Protein 1LDF (pdb70)

InterPro domains:
  IPR000425 Major intrinsic protein [PF00230] (3-251)
  IPR000425 Major intrinsic protein [PR00783] (9-28)
  IPR000425 Major intrinsic protein [PR00783] (48-72)
  IPR000425 Major intrinsic protein [PR00783] (85-104)
  IPR000425 Major intrinsic protein [PR00783] (151-169)
  IPR000425 Major intrinsic protein [PR00783] (184-206)
  IPR000425 Major intrinsic protein [PR00783] (234-254)
  IPR000425 Major intrinsic protein [TIGR00861] (13-251)
  IPR000425 Major intrinsic protein [cd00333] (10-254)
  IPR022357 Major intrinsic protein, conserved site [PS00221] (66-74)
  IPR023271 Aquaporin-like [G3DSA:1.20.1080.10] (1-259)
  IPR023271 Aquaporin-like [SSF81338] (9-257)
  IPR050363 Major Intrinsic Protein/Aquaporin [PTHR43829] (9-267)

Nearest PDB structures (foldseek):
  1ldf-assembly1_A  TM=1.004E+00  e=2.401E-36  Escherichia coli
  1fx8-assembly1_A  TM=1.003E+00  e=6.525E-35  Escherichia coli
  6n1g-assembly1_A  TM=9.959E-01  e=7.390E-18  Homo sapiens
  8amw-assembly1_C  TM=9.382E-01  e=1.779E-13  Homo sapiens
  6f7h-assembly1_A  TM=8.943E-01  e=7.197E-14  Homo sapiens

GO terms:
  GO:0005886 plasma membrane (C, EXP)
  GO:0005886 plasma membrane (C, IDA)
  GO:0015254 glycerol channel activity (F, IDA)
  GO:0015793 glycerol transmembrane transport (P, IMP)
  GO:0015793 glycerol transmembrane transport (P, IDA)
  GO:0015168 glycerol transmembrane transporter activity (F, IDA)
  GO:0071288 cellular response to mercury ion (P, IDA)

B-factor: mean 40.28, std 11.5, range [21.33, 91.07]

Structure (mmCIF, N/CA/C/O backbone):
data_1LDF
#
_entry.id   1LDF
#
_cell.length_a   96.925
_cell.length_b   96.925
_cell.length_c   185.433
_cell.angle_alpha   90.00
_cell.angle_beta   90.00
_cell.angle_gamma   90.00
#
_symmetry.space_group_name_H-M   'I 4 2 2'
#
loop_
_entity.id
_entity.type
_entity.pdbx_description
1 polymer 'Glycerol uptake facilitator protein'
2 non-polymer 'octyl beta-D-glucopyranoside'
3 non-polymer 'MAGNESIUM ION'
4 non-polymer GLYCEROL
5 water water
#
loop_
_atom_site.group_PDB
_atom_site.id
_atom_site.type_symbol
_atom_site.label_atom_id
_atom_site.label_alt_id
_atom_site.label_comp_id
_atom_site.label_asym_id
_atom_site.label_entity_id
_atom_site.label_seq_id
_atom_site.pdbx_PDB_ins_code
_atom_site.Cartn_x
_atom_site.Cartn_y
_atom_site.Cartn_z
_atom_site.occupancy
_atom_site.B_iso_or_equiv
_atom_site.auth_seq_id
_atom_site.auth_comp_id
_atom_site.auth_asym_id
_atom_site.auth_atom_id
_a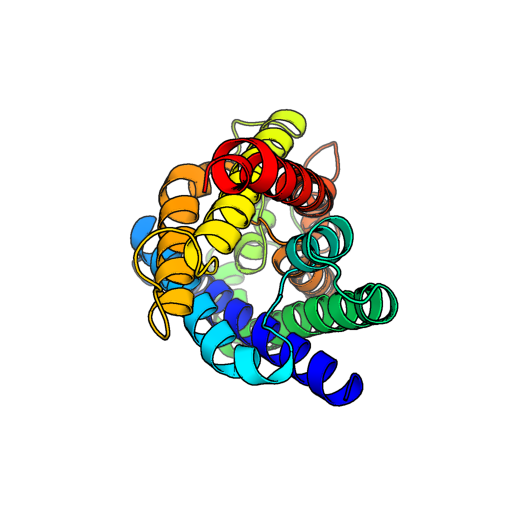tom_site.pdbx_PDB_model_num
ATOM 1 N N . THR A 1 6 ? 30.931 71.304 180.323 1.00 57.50 6 THR A N 1
ATOM 2 C CA . THR A 1 6 ? 29.886 72.261 179.858 1.00 58.54 6 THR A CA 1
ATOM 3 C C . THR A 1 6 ? 29.394 71.872 178.462 1.00 58.25 6 THR A C 1
ATOM 4 O O . THR A 1 6 ? 30.172 71.394 177.633 1.00 58.05 6 THR A O 1
ATOM 8 N N . LEU A 1 7 ? 28.104 72.073 178.210 1.00 57.12 7 LEU A N 1
ATOM 9 C CA . LEU A 1 7 ? 27.510 71.729 176.922 1.00 56.13 7 LEU A CA 1
ATOM 10 C C . LEU A 1 7 ? 28.165 72.480 175.765 1.00 56.19 7 LEU A C 1
ATOM 11 O O . LEU A 1 7 ? 28.372 71.916 174.688 1.00 55.99 7 LEU A O 1
ATOM 16 N N . LYS A 1 8 ? 28.482 73.750 175.990 1.00 54.88 8 LYS A N 1
ATOM 17 C CA . LYS A 1 8 ? 29.117 74.570 174.966 1.00 54.68 8 LYS A CA 1
ATOM 18 C C . LYS A 1 8 ? 30.476 73.980 174.586 1.00 52.93 8 LYS A C 1
ATOM 19 O O . LYS A 1 8 ? 30.861 73.982 173.414 1.00 51.84 8 LYS A O 1
ATOM 25 N N . GLY A 1 9 ? 31.197 73.485 175.587 1.00 49.83 9 GLY A N 1
ATOM 26 C CA . GLY A 1 9 ? 32.496 72.891 175.343 1.00 48.06 9 GLY A CA 1
ATOM 27 C C . GLY A 1 9 ? 32.366 71.579 174.589 1.00 48.26 9 GLY A C 1
ATOM 28 O O . GLY A 1 9 ? 33.182 71.267 173.721 1.00 48.69 9 GLY A O 1
ATOM 29 N N . GLN A 1 10 ? 31.328 70.816 174.912 1.00 45.92 10 GLN A N 1
ATOM 30 C CA . GLN A 1 10 ? 31.096 69.533 174.266 1.00 45.81 10 GLN A CA 1
ATOM 31 C C . GLN A 1 10 ? 30.686 69.691 172.805 1.00 44.94 10 GLN A C 1
ATOM 32 O O . GLN A 1 10 ? 31.070 68.888 171.958 1.00 45.26 10 GLN A O 1
ATOM 38 N N . CYS A 1 11 ? 29.905 70.724 172.518 1.00 43.20 11 CYS A N 1
ATOM 39 C CA . CYS A 1 11 ? 29.461 70.989 171.158 1.00 43.34 11 CYS A CA 1
ATOM 40 C C . CYS A 1 11 ? 30.653 71.392 170.298 1.00 43.02 11 CYS A C 1
ATOM 41 O O . CYS A 1 11 ? 30.740 71.035 169.124 1.00 42.64 11 CYS A O 1
ATOM 44 N N . ILE A 1 12 ? 31.565 72.147 170.892 1.00 42.35 12 ILE A N 1
ATOM 45 C CA . ILE A 1 12 ? 32.758 72.581 170.191 1.00 41.64 12 ILE A CA 1
ATOM 46 C C . ILE A 1 12 ? 33.606 71.355 169.856 1.00 41.81 12 ILE A C 1
ATOM 47 O O . ILE A 1 12 ? 34.151 71.251 168.756 1.00 41.44 12 ILE A O 1
ATOM 52 N N . ALA A 1 13 ? 33.703 70.427 170.803 1.00 40.90 13 ALA A N 1
ATOM 53 C CA . ALA A 1 13 ? 34.482 69.214 170.603 1.00 40.99 13 ALA A CA 1
ATOM 54 C C . ALA A 1 13 ? 33.855 68.331 169.519 1.00 39.89 13 ALA A C 1
ATOM 55 O O . ALA A 1 13 ? 34.567 67.751 168.703 1.00 39.69 13 ALA A O 1
ATOM 57 N N . GLU A 1 14 ? 32.528 68.237 169.508 1.00 38.69 14 GLU A N 1
ATOM 58 C CA . GLU A 1 14 ? 31.833 67.427 168.514 1.00 39.33 14 GLU A CA 1
ATOM 59 C C . GLU A 1 14 ? 31.982 68.032 167.128 1.00 38.83 14 GLU A C 1
ATOM 60 O O . GLU A 1 14 ? 32.024 67.319 166.124 1.00 39.01 14 GLU A O 1
ATOM 66 N N . PHE A 1 15 ? 32.058 69.355 167.090 1.00 38.98 15 PHE A N 1
ATOM 67 C CA . PHE A 1 15 ? 32.217 70.107 165.851 1.00 38.16 15 PHE A CA 1
ATOM 68 C C . PHE A 1 15 ? 33.609 69.848 165.262 1.00 39.07 15 PHE A C 1
ATOM 69 O O . PHE A 1 15 ? 33.755 69.598 164.062 1.00 36.62 15 PHE A O 1
ATOM 77 N N . LEU A 1 16 ? 34.623 69.917 166.121 1.00 38.18 16 LEU A N 1
ATOM 78 C CA . LEU A 1 16 ? 36.007 69.706 165.712 1.00 39.32 16 LEU A CA 1
ATOM 79 C C . LEU A 1 16 ? 36.299 68.257 165.337 1.00 39.03 16 LEU A C 1
ATOM 80 O O . LEU A 1 16 ? 36.965 67.993 164.334 1.00 38.01 16 LEU A O 1
ATOM 85 N N . GLY A 1 17 ? 35.806 67.331 166.156 1.00 37.97 17 GLY A N 1
ATOM 86 C CA . GLY A 1 17 ? 36.020 65.915 165.920 1.00 36.46 17 GLY A CA 1
ATOM 87 C C . GLY A 1 17 ? 35.377 65.422 164.638 1.00 35.98 17 GLY A C 1
ATOM 88 O O . GLY A 1 17 ? 35.995 64.679 163.875 1.00 36.44 17 GLY A O 1
ATOM 89 N N . THR A 1 18 ? 34.134 65.821 164.399 1.00 34.03 18 THR A N 1
ATOM 90 C CA . THR A 1 18 ? 33.438 65.404 163.187 1.00 34.31 18 THR A CA 1
ATOM 91 C C . THR A 1 18 ? 34.107 66.067 161.990 1.00 33.70 18 THR A C 1
ATOM 92 O O . THR A 1 18 ? 34.166 65.490 160.906 1.00 34.64 18 THR A O 1
ATOM 96 N N . GLY A 1 19 ? 34.610 67.282 162.197 1.00 33.16 19 GLY A N 1
ATOM 97 C CA . GLY A 1 19 ? 35.288 68.002 161.135 1.00 32.85 19 GLY A CA 1
ATOM 98 C C . GLY A 1 19 ? 36.621 67.349 160.796 1.00 34.74 19 GLY A C 1
ATOM 99 O O . GLY A 1 19 ? 37.018 67.284 159.630 1.00 34.31 19 GLY A O 1
ATOM 100 N N . LEU A 1 20 ? 37.313 66.854 161.818 1.00 33.73 20 LEU A N 1
ATOM 101 C CA . LEU A 1 20 ? 38.607 66.200 161.626 1.00 34.98 20 LEU A CA 1
ATOM 102 C C . LEU A 1 20 ? 38.474 64.946 160.758 1.00 33.63 20 LEU A C 1
ATOM 103 O O . LEU A 1 20 ? 39.212 64.773 159.790 1.00 33.75 20 LEU A O 1
ATOM 108 N N . LEU A 1 21 ? 37.533 64.075 161.111 1.00 32.13 21 LEU A N 1
ATOM 109 C CA . LEU A 1 21 ? 37.339 62.839 160.365 1.00 32.77 21 LEU A CA 1
ATOM 110 C C . LEU A 1 21 ? 36.937 63.099 158.910 1.00 32.98 21 LEU A C 1
ATOM 111 O O . LEU A 1 21 ? 37.227 62.290 158.036 1.00 32.95 21 LEU A O 1
ATOM 116 N N . ILE A 1 22 ? 36.289 64.231 158.647 1.00 33.56 22 ILE A N 1
ATOM 117 C CA . ILE A 1 22 ? 35.892 64.583 157.282 1.00 33.40 22 ILE A CA 1
ATOM 118 C C . ILE A 1 22 ? 37.112 65.113 156.521 1.00 33.37 22 ILE A C 1
ATOM 119 O O . ILE A 1 22 ? 37.285 64.833 155.331 1.00 33.35 22 ILE A O 1
ATOM 124 N N . PHE A 1 23 ? 37.955 65.872 157.217 1.00 30.88 23 PHE A N 1
ATOM 125 C CA . PHE A 1 23 ? 39.167 66.434 156.627 1.00 31.14 23 PHE A CA 1
ATOM 126 C C . PHE A 1 23 ? 40.022 65.312 156.032 1.00 30.04 23 PHE A C 1
ATOM 127 O O . PHE A 1 23 ? 40.398 65.362 154.864 1.00 30.88 23 PHE A O 1
ATOM 135 N N . PHE A 1 24 ? 40.321 64.304 156.844 1.00 29.48 24 PHE A N 1
ATOM 136 C CA . PHE A 1 24 ? 41.126 63.170 156.407 1.00 30.18 24 PHE A CA 1
ATOM 137 C C . PHE A 1 24 ? 40.407 62.328 155.357 1.00 30.85 24 PHE A C 1
ATOM 138 O O . PHE A 1 24 ? 40.993 61.953 154.339 1.00 30.49 24 PHE A O 1
ATOM 146 N N . GLY A 1 25 ? 39.139 62.029 155.620 1.00 30.66 25 GLY A N 1
ATOM 147 C CA . GLY A 1 25 ? 38.353 61.214 154.711 1.00 31.02 25 GLY A CA 1
ATOM 148 C C . GLY A 1 25 ? 38.140 61.807 153.336 1.00 31.83 25 GLY A C 1
ATOM 149 O O . GLY A 1 25 ? 38.450 61.175 152.328 1.00 33.98 25 GLY A O 1
ATOM 150 N N . VAL A 1 26 ? 37.605 63.022 153.295 1.00 31.89 26 VAL A N 1
ATOM 151 C CA . VAL A 1 26 ? 37.351 63.716 152.037 1.00 30.61 26 VAL A CA 1
ATOM 152 C C . VAL A 1 26 ? 38.692 64.082 151.404 1.00 31.46 26 VAL A C 1
ATOM 153 O O . VAL A 1 26 ? 38.836 64.101 150.175 1.00 29.47 26 VAL A O 1
ATOM 157 N N . GLY A 1 27 ? 39.678 64.362 152.254 1.00 30.05 27 GLY A N 1
ATOM 158 C CA . GLY A 1 27 ? 40.998 64.699 151.753 1.00 28.25 27 GLY A CA 1
ATOM 159 C C . GLY A 1 27 ? 41.597 63.611 150.868 1.00 29.20 27 GLY A C 1
ATOM 160 O O . GLY A 1 27 ? 42.023 63.892 149.737 1.00 27.69 27 GLY A O 1
ATOM 161 N N . CYS A 1 28 ? 41.634 62.367 151.352 1.00 28.30 28 CYS A N 1
ATOM 162 C CA . CYS A 1 28 ? 42.223 61.298 150.551 1.00 27.28 28 CYS A CA 1
ATOM 163 C C . CYS A 1 28 ? 41.409 60.952 149.303 1.00 27.04 28 CYS A C 1
ATOM 164 O O . CYS A 1 28 ? 41.976 60.538 148.291 1.00 26.87 28 CYS A O 1
ATOM 167 N N . VAL A 1 29 ? 40.090 61.131 149.355 1.00 26.30 29 VAL A N 1
ATOM 168 C CA . VAL A 1 29 ? 39.268 60.851 148.181 1.00 26.66 29 VAL A CA 1
ATOM 169 C C . VAL A 1 29 ? 39.544 61.927 147.121 1.00 27.69 29 VAL A C 1
ATOM 170 O O . VAL A 1 29 ? 39.599 61.625 145.931 1.00 25.85 29 VAL A O 1
ATOM 174 N N . ALA A 1 30 ? 39.732 63.175 147.555 1.00 26.18 30 ALA A N 1
ATOM 175 C CA . ALA A 1 30 ? 40.052 64.257 146.625 1.00 27.69 30 ALA A CA 1
ATOM 176 C C . ALA A 1 30 ? 41.394 63.918 145.953 1.00 28.19 30 ALA A C 1
ATOM 177 O O . ALA A 1 30 ? 41.559 64.075 144.733 1.00 27.83 30 ALA A O 1
ATOM 179 N N . ALA A 1 31 ? 42.348 63.448 146.753 1.00 25.20 31 ALA A N 1
ATOM 180 C CA . ALA A 1 31 ? 43.657 63.061 146.227 1.00 25.37 31 ALA A CA 1
ATOM 181 C C . ALA A 1 31 ? 43.456 62.005 145.136 1.00 27.24 31 ALA A C 1
ATOM 182 O O . ALA A 1 31 ? 44.043 62.094 144.056 1.00 28.37 31 ALA A O 1
ATOM 184 N N . LEU A 1 32 ? 42.614 61.014 145.425 1.00 26.83 32 LEU A N 1
ATOM 185 C CA . LEU A 1 32 ? 42.310 59.939 144.482 1.00 28.45 32 LEU A CA 1
ATOM 186 C C . LEU A 1 32 ? 41.643 60.437 143.194 1.00 29.61 32 LEU A C 1
ATOM 187 O O . LEU A 1 32 ? 42.085 60.123 142.088 1.00 28.74 32 LEU A O 1
ATOM 192 N N . LYS A 1 33 ? 40.579 61.216 143.350 1.00 29.90 33 LYS A N 1
ATOM 193 C CA . LYS A 1 33 ? 39.822 61.714 142.211 1.00 30.84 33 LYS A CA 1
ATOM 194 C C . LYS A 1 33 ? 40.424 62.835 141.363 1.00 31.90 33 LYS A C 1
ATOM 195 O O . LYS A 1 33 ? 40.407 62.750 140.131 1.00 32.04 33 LYS A O 1
ATOM 201 N N . VAL A 1 34 ? 40.953 63.881 141.995 1.00 30.61 34 VAL A N 1
ATOM 202 C CA . VAL A 1 34 ? 41.491 64.997 141.220 1.00 31.88 34 VAL A CA 1
ATOM 203 C C . VAL A 1 34 ? 43.000 65.212 141.252 1.00 32.58 34 VAL A C 1
ATOM 204 O O . VAL A 1 34 ? 43.500 66.102 140.572 1.00 35.69 34 VAL A O 1
ATOM 208 N N . ALA A 1 35 ? 43.727 64.408 142.020 1.00 32.85 35 ALA A N 1
ATOM 209 C CA . ALA A 1 35 ? 45.178 64.564 142.103 1.00 33.65 35 ALA A CA 1
ATOM 210 C C . ALA A 1 35 ? 45.922 63.357 141.551 1.00 33.38 35 ALA A C 1
ATOM 211 O O . ALA A 1 35 ? 47.144 63.312 141.586 1.00 36.13 35 ALA A O 1
ATOM 213 N N . GLY A 1 36 ? 45.185 62.374 141.052 1.00 33.56 36 GLY A N 1
ATOM 214 C CA . GLY A 1 36 ? 45.817 61.194 140.484 1.00 34.53 36 GLY A CA 1
ATOM 215 C C . GLY A 1 36 ? 46.602 60.298 141.431 1.00 34.84 36 GLY A C 1
ATOM 216 O O . GLY A 1 36 ? 47.452 59.528 140.989 1.00 35.79 36 GLY A O 1
ATOM 217 N N . ALA A 1 37 ? 46.322 60.377 142.728 1.00 32.74 37 ALA A N 1
ATOM 218 C CA . ALA A 1 37 ? 47.033 59.548 143.697 1.00 30.56 37 ALA A CA 1
ATOM 219 C C . ALA A 1 37 ? 46.534 58.106 143.622 1.00 29.10 37 ALA A C 1
ATOM 220 O O . ALA A 1 37 ? 45.361 57.875 143.358 1.00 29.94 37 ALA A O 1
ATOM 222 N N . SER A 1 38 ? 47.419 57.139 143.858 1.00 29.36 38 SER A N 1
ATOM 223 C CA . SER A 1 38 ? 47.043 55.724 143.819 1.00 29.02 38 SER A CA 1
ATOM 224 C C . SER A 1 38 ? 46.607 55.211 145.190 1.00 28.70 38 SER A C 1
ATOM 225 O O . SER A 1 38 ? 47.381 55.259 146.148 1.00 28.16 38 SER A O 1
ATOM 228 N N . PHE A 1 39 ? 45.377 54.708 145.259 1.00 27.09 39 PHE A N 1
ATOM 229 C CA . PHE A 1 39 ? 44.801 54.157 146.481 1.00 30.66 39 PHE A CA 1
ATOM 230 C C . PHE A 1 39 ? 43.887 52.996 146.096 1.00 31.60 39 PHE A C 1
ATOM 231 O O . PHE A 1 39 ? 43.107 53.117 145.157 1.00 32.81 39 PHE A O 1
ATOM 239 N N . GLY A 1 40 ? 43.965 51.886 146.823 1.00 30.86 40 GLY A N 1
ATOM 240 C CA . GLY A 1 40 ? 43.060 50.782 146.552 1.00 30.29 40 GLY A CA 1
ATOM 241 C C . GLY A 1 40 ? 41.875 50.979 147.494 1.00 30.21 40 GLY A C 1
ATOM 242 O O . GLY A 1 40 ? 41.833 51.974 148.227 1.00 28.06 40 GLY A O 1
ATOM 243 N N . GLN A 1 41 ? 40.921 50.050 147.495 1.00 28.80 41 GLN A N 1
ATOM 244 C CA . GLN A 1 41 ? 39.746 50.156 148.363 1.00 30.05 41 GLN A CA 1
ATOM 245 C C . GLN A 1 41 ? 40.109 50.087 149.855 1.00 29.94 41 GLN A C 1
ATOM 246 O O . GLN A 1 41 ? 39.525 50.797 150.683 1.00 29.86 41 GLN A O 1
ATOM 252 N N . TRP A 1 42 ? 41.063 49.230 150.199 1.00 27.77 42 TRP A N 1
ATOM 253 C CA . TRP A 1 42 ? 41.487 49.103 151.589 1.00 29.22 42 TRP A CA 1
ATOM 254 C C . TRP A 1 42 ? 42.213 50.363 152.068 1.00 28.42 42 TRP A C 1
ATOM 255 O O . TRP A 1 42 ? 42.008 50.810 153.196 1.00 26.18 42 TRP A O 1
ATOM 266 N N . GLU A 1 43 ? 43.045 50.942 151.208 1.00 25.96 43 GLU A N 1
ATOM 267 C CA . GLU A 1 43 ? 43.795 52.134 151.582 1.00 26.82 43 GLU A CA 1
ATOM 268 C C . GLU A 1 43 ? 42.888 53.321 151.915 1.00 28.04 43 GLU A C 1
ATOM 269 O O . GLU A 1 43 ? 43.059 53.966 152.953 1.00 28.70 43 GLU A O 1
ATOM 275 N N . ILE A 1 44 ? 41.925 53.614 151.043 1.00 27.03 44 ILE A N 1
ATOM 276 C CA . ILE A 1 44 ? 41.005 54.722 151.296 1.00 28.49 44 ILE A CA 1
ATOM 277 C C . ILE A 1 44 ? 40.188 54.439 152.562 1.00 27.33 44 ILE A C 1
ATOM 278 O O . ILE A 1 44 ? 39.865 55.351 153.321 1.00 24.15 44 ILE A O 1
ATOM 283 N N . SER A 1 45 ? 39.849 53.172 152.776 1.00 26.52 45 SER A N 1
ATOM 284 C CA . SER A 1 45 ? 39.072 52.789 153.945 1.00 28.02 45 SER A CA 1
ATOM 285 C C . SER A 1 45 ? 39.842 52.889 155.260 1.00 26.62 45 SER A C 1
ATOM 286 O O . SER A 1 45 ? 39.307 53.370 156.252 1.00 26.98 45 SER A O 1
ATOM 289 N N . VAL A 1 46 ? 41.093 52.444 155.278 1.00 26.73 46 VAL A N 1
ATOM 290 C CA . VAL A 1 46 ? 41.866 52.500 156.516 1.00 27.21 46 VAL A CA 1
ATOM 291 C C . VAL A 1 46 ? 42.228 53.954 156.862 1.00 28.88 46 VAL A C 1
ATOM 292 O O . VAL A 1 46 ? 42.262 54.335 158.037 1.00 28.93 46 VAL A O 1
ATOM 296 N N . ILE A 1 47 ? 42.476 54.777 155.849 1.00 26.68 47 ILE A N 1
ATOM 297 C CA . ILE A 1 47 ? 42.794 56.175 156.111 1.00 27.11 47 ILE A CA 1
ATOM 298 C C . ILE A 1 47 ? 41.597 56.843 156.802 1.00 30.23 47 ILE A C 1
ATOM 299 O O . ILE A 1 47 ? 41.764 57.646 157.734 1.00 29.32 47 ILE A O 1
ATOM 304 N N . PHE A 1 48 ? 40.390 56.510 156.346 1.00 30.15 48 PHE A N 1
ATOM 305 C CA . PHE A 1 48 ? 39.201 57.097 156.933 1.00 30.95 48 PHE A CA 1
ATOM 306 C C . PHE A 1 48 ? 38.984 56.573 158.349 1.00 29.78 48 PHE A C 1
ATOM 307 O O . PHE A 1 48 ? 38.667 57.345 159.252 1.00 28.70 48 PHE A O 1
ATOM 315 N N . GLY A 1 49 ? 39.151 55.266 158.533 1.00 27.68 49 GLY A N 1
ATOM 316 C CA . GLY A 1 49 ? 38.993 54.667 159.851 1.00 30.16 49 GLY A CA 1
ATOM 317 C C . GLY A 1 49 ? 39.984 55.227 160.866 1.00 30.69 49 GLY A C 1
ATOM 318 O O . GLY A 1 49 ? 39.583 55.608 161.965 1.00 32.70 49 GLY A O 1
ATOM 319 N N . LEU A 1 50 ? 41.270 55.275 160.510 1.00 30.20 50 LEU A N 1
ATOM 320 C CA . LEU A 1 50 ? 42.296 55.815 161.404 1.00 31.05 50 LEU A CA 1
ATOM 321 C C . LEU A 1 50 ? 42.037 57.291 161.689 1.00 32.87 50 LEU A C 1
ATOM 322 O O . LEU A 1 50 ? 42.329 57.780 162.783 1.00 34.06 50 LEU A O 1
ATOM 327 N N . GLY A 1 51 ? 41.491 57.997 160.706 1.00 31.12 51 GLY A N 1
ATOM 328 C CA . GLY A 1 51 ? 41.185 59.400 160.898 1.00 31.79 51 GLY A CA 1
ATOM 329 C C . GLY A 1 51 ? 40.111 59.550 161.960 1.00 32.33 51 GLY A C 1
ATOM 330 O O . GLY A 1 51 ? 40.129 60.496 162.753 1.00 30.95 51 GLY A O 1
ATOM 331 N N . VAL A 1 52 ? 39.165 58.616 161.972 1.00 32.12 52 VAL A N 1
ATOM 332 C CA . VAL A 1 52 ? 38.100 58.650 162.962 1.00 32.56 52 VAL A CA 1
ATOM 333 C C . VAL A 1 52 ? 38.708 58.400 164.341 1.00 34.38 52 VAL A C 1
ATOM 334 O O . VAL A 1 52 ? 38.326 59.050 165.315 1.00 35.23 52 VAL A O 1
ATOM 338 N N . ALA A 1 53 ? 39.657 57.465 164.417 1.00 32.60 53 ALA A N 1
ATOM 339 C CA . ALA A 1 53 ? 40.302 57.145 165.685 1.00 33.99 53 ALA A CA 1
ATOM 340 C C . ALA A 1 53 ? 40.943 58.390 166.288 1.00 34.73 53 ALA A C 1
ATOM 341 O O . ALA A 1 53 ? 40.822 58.636 167.488 1.00 33.80 53 ALA A O 1
ATOM 343 N N . MET A 1 54 ? 41.635 59.164 165.454 1.00 33.48 54 MET A N 1
ATOM 344 C CA . MET A 1 54 ? 42.279 60.385 165.916 1.00 32.97 54 MET A CA 1
ATOM 345 C C . MET A 1 54 ? 41.226 61.374 166.414 1.00 33.60 54 MET A C 1
ATOM 346 O O . MET A 1 54 ? 41.441 62.071 167.401 1.00 32.90 54 MET A O 1
ATOM 351 N N . ALA A 1 55 ? 40.090 61.438 165.726 1.00 33.13 55 ALA A N 1
ATOM 352 C CA . ALA A 1 55 ? 39.019 62.350 166.117 1.00 32.94 55 ALA A CA 1
ATOM 353 C C . ALA A 1 55 ? 38.468 61.975 167.490 1.00 33.30 55 ALA A C 1
ATOM 354 O O . ALA A 1 55 ? 38.037 62.839 168.250 1.00 32.72 55 ALA A O 1
ATOM 356 N N . ILE A 1 56 ? 38.479 60.682 167.796 1.00 34.74 56 ILE A N 1
ATOM 357 C CA . ILE A 1 56 ? 37.998 60.185 169.080 1.00 36.37 56 ILE A CA 1
ATOM 358 C C . ILE A 1 56 ? 39.013 60.492 170.191 1.00 38.18 56 ILE A C 1
ATOM 359 O O . ILE A 1 56 ? 38.643 60.972 171.258 1.00 39.48 56 ILE A O 1
ATOM 364 N N . TYR A 1 57 ? 40.289 60.220 169.941 1.00 38.26 57 TYR A N 1
ATOM 365 C CA . TYR A 1 57 ? 41.319 60.500 170.934 1.00 40.13 57 TYR A CA 1
ATOM 366 C C . TYR A 1 57 ? 41.306 61.980 171.306 1.00 41.49 57 TYR A C 1
ATOM 367 O O . TYR A 1 57 ? 41.550 62.353 172.458 1.00 41.29 57 TYR A O 1
ATOM 376 N N . LEU A 1 58 ? 41.015 62.817 170.316 1.00 41.15 58 LEU A N 1
ATOM 377 C CA . LEU A 1 58 ? 40.990 64.262 170.492 1.00 41.37 58 LEU A CA 1
ATOM 378 C C . LEU A 1 58 ? 39.760 64.819 171.218 1.00 41.69 58 LEU A C 1
ATOM 379 O O . LEU A 1 58 ? 39.825 65.912 171.789 1.00 42.45 58 LEU A O 1
ATOM 384 N N . THR A 1 59 ? 38.655 64.077 171.217 1.00 40.22 59 THR A N 1
ATOM 385 C CA . THR A 1 59 ? 37.428 64.564 171.840 1.00 40.03 59 THR A CA 1
ATOM 386 C C . THR A 1 59 ? 36.767 63.677 172.904 1.00 41.49 59 THR A C 1
ATOM 387 O O . THR A 1 59 ? 35.829 64.117 173.573 1.00 40.30 59 THR A O 1
ATOM 391 N N . ALA A 1 60 ? 37.236 62.443 173.061 1.00 40.42 60 ALA A N 1
ATOM 392 C CA . ALA A 1 60 ? 36.639 61.531 174.032 1.00 42.94 60 ALA A CA 1
ATOM 393 C C . ALA A 1 60 ? 36.536 62.125 175.438 1.00 44.57 60 ALA A C 1
ATOM 394 O O . ALA A 1 60 ? 35.481 62.066 176.068 1.00 44.44 60 ALA A O 1
ATOM 396 N N . GLY A 1 61 ? 37.633 62.700 175.919 1.00 46.24 61 GLY A N 1
ATOM 397 C CA . GLY A 1 61 ? 37.655 63.272 177.253 1.00 47.53 61 GLY A CA 1
ATOM 398 C C . GLY A 1 61 ? 36.702 64.421 177.515 1.00 48.90 61 GLY A C 1
ATOM 399 O O . GLY A 1 61 ? 36.395 64.719 178.673 1.00 49.14 61 GLY A O 1
ATOM 400 N N . VAL A 1 62 ? 36.225 65.068 176.457 1.00 47.80 62 VAL A N 1
ATOM 401 C CA . VAL A 1 62 ? 35.313 66.199 176.618 1.00 47.17 62 VAL A CA 1
ATOM 402 C C . VAL A 1 62 ? 33.842 65.856 176.389 1.00 47.59 62 VAL A C 1
ATOM 403 O O . VAL A 1 62 ? 33.017 66.000 177.291 1.00 48.37 62 VAL A O 1
ATOM 407 N N . SER A 1 63 ? 33.516 65.387 175.190 1.00 45.72 63 SER A N 1
ATOM 408 C CA . SER A 1 63 ? 32.133 65.081 174.848 1.00 43.33 63 SER A CA 1
ATOM 409 C C . SER A 1 63 ? 31.751 63.609 174.830 1.00 42.82 63 SER A C 1
ATOM 410 O O . SER A 1 63 ? 30.567 63.283 174.777 1.00 43.65 63 SER A O 1
ATOM 413 N N . GLY A 1 64 ? 32.739 62.721 174.872 1.00 41.87 64 GLY A N 1
ATOM 414 C CA . GLY A 1 64 ? 32.441 61.301 174.802 1.00 40.58 64 GLY A CA 1
ATOM 415 C C . GLY A 1 64 ? 32.559 60.841 173.349 1.00 40.16 64 GLY A C 1
ATOM 416 O O . GLY A 1 64 ? 32.292 59.684 173.015 1.00 38.03 64 GLY A O 1
ATOM 417 N N . ALA A 1 65 ? 32.952 61.777 172.487 1.00 39.24 65 ALA A N 1
ATOM 418 C CA . ALA A 1 65 ? 33.149 61.549 171.056 1.00 39.34 65 ALA A CA 1
ATOM 419 C C . ALA A 1 65 ? 32.087 60.756 170.299 1.00 38.81 65 ALA A C 1
ATOM 420 O O . ALA A 1 65 ? 32.327 59.610 169.923 1.00 38.85 65 ALA A O 1
ATOM 422 N N . HIS A 1 66 ? 30.923 61.357 170.070 1.00 39.38 66 HIS A N 1
ATOM 423 C CA . HIS A 1 66 ? 29.868 60.691 169.307 1.00 39.59 66 HIS A CA 1
ATOM 424 C C . HIS A 1 66 ? 30.243 60.852 167.831 1.00 39.15 66 HIS A C 1
ATOM 425 O O . HIS A 1 66 ? 30.378 59.870 167.103 1.00 38.43 66 HIS A O 1
ATOM 432 N N . LEU A 1 67 ? 30.397 62.108 167.410 1.00 37.02 67 LEU A N 1
ATOM 433 C CA . LEU A 1 67 ? 30.785 62.465 166.046 1.00 37.38 67 LEU A CA 1
ATOM 434 C C . LEU A 1 67 ? 29.895 61.820 164.997 1.00 36.87 67 LEU A C 1
ATOM 435 O O . LEU A 1 67 ? 30.303 61.664 163.843 1.00 35.68 67 LEU A O 1
ATOM 440 N N . ASN A 1 68 ? 28.676 61.471 165.393 1.00 35.87 68 ASN A N 1
ATOM 441 C CA . ASN A 1 68 ? 27.750 60.794 164.497 1.00 36.11 68 ASN A CA 1
ATOM 442 C C . ASN A 1 68 ? 26.331 60.901 165.059 1.00 36.96 68 ASN A C 1
ATOM 443 O O . ASN A 1 68 ? 26.044 60.398 166.144 1.00 36.19 68 ASN A O 1
ATOM 448 N N . PRO A 1 69 ? 25.423 61.560 164.327 1.00 37.14 69 PRO A N 1
ATOM 449 C CA . PRO A 1 69 ? 24.045 61.697 164.811 1.00 38.68 69 PRO A CA 1
ATOM 450 C C . PRO A 1 69 ? 23.390 60.363 165.184 1.00 40.32 69 PRO A C 1
ATOM 451 O O . PRO A 1 69 ? 22.624 60.285 166.150 1.00 41.44 69 PRO A O 1
ATOM 455 N N . ALA A 1 70 ? 23.688 59.318 164.416 1.00 39.93 70 ALA A N 1
ATOM 456 C CA . ALA A 1 70 ? 23.114 57.999 164.669 1.00 39.96 70 ALA A CA 1
ATOM 457 C C . ALA A 1 70 ? 23.571 57.435 166.015 1.00 40.44 70 ALA A C 1
ATOM 458 O O . ALA A 1 70 ? 22.795 56.784 166.709 1.00 41.58 70 ALA A O 1
ATOM 460 N N . VAL A 1 71 ? 24.831 57.678 166.372 1.00 39.99 71 VAL A N 1
ATOM 461 C CA . VAL A 1 71 ? 25.376 57.206 167.641 1.00 40.62 71 VAL A CA 1
ATOM 462 C C . VAL A 1 71 ? 24.773 58.008 168.800 1.00 42.41 71 VAL A C 1
ATOM 463 O O . VAL A 1 71 ? 24.440 57.450 169.847 1.00 41.29 71 VAL A O 1
ATOM 467 N N . THR A 1 72 ? 24.631 59.316 168.607 1.00 43.00 72 THR A N 1
ATOM 468 C CA . THR A 1 72 ? 24.049 60.180 169.630 1.00 43.29 72 THR A CA 1
ATOM 469 C C . THR A 1 72 ? 22.629 59.715 169.972 1.00 43.78 72 THR A C 1
ATOM 470 O O . THR A 1 72 ? 22.286 59.533 171.143 1.00 43.77 72 THR A O 1
ATOM 474 N N . ILE A 1 73 ? 21.814 59.516 168.942 1.00 43.26 73 ILE A N 1
ATOM 475 C CA . ILE A 1 73 ? 20.438 59.064 169.120 1.00 44.03 73 ILE A CA 1
ATOM 476 C C . ILE A 1 73 ? 20.374 57.691 169.798 1.00 46.65 73 ILE A C 1
ATOM 477 O O . ILE A 1 73 ? 19.528 57.462 170.665 1.00 46.56 73 ILE A O 1
ATOM 482 N N . ALA A 1 74 ? 21.266 56.783 169.413 1.00 47.21 74 ALA A N 1
ATOM 483 C CA . ALA A 1 74 ? 21.277 55.448 170.010 1.00 49.00 74 ALA A CA 1
ATOM 484 C C . ALA A 1 74 ? 21.710 55.472 171.475 1.00 48.94 74 ALA A C 1
ATOM 485 O O . ALA A 1 74 ? 21.164 54.740 172.297 1.00 49.58 74 ALA A O 1
ATOM 487 N N . LEU A 1 75 ? 22.696 56.298 171.803 1.00 49.23 75 LEU A N 1
ATOM 488 C CA . LEU A 1 75 ? 23.171 56.379 173.180 1.00 50.84 75 LEU A CA 1
ATOM 489 C C . LEU A 1 75 ? 22.108 57.020 174.076 1.00 52.39 75 LEU A C 1
ATOM 490 O O . LEU A 1 75 ? 22.114 56.845 175.295 1.00 52.01 75 LEU A O 1
ATOM 495 N N . TRP A 1 76 ? 21.196 57.763 173.456 1.00 53.10 76 TRP A N 1
ATOM 496 C CA . TRP A 1 76 ? 20.111 58.414 174.177 1.00 53.95 76 TRP A CA 1
ATOM 497 C C . TRP A 1 76 ? 19.024 57.384 174.483 1.00 54.45 76 TRP A C 1
ATOM 498 O O . TRP A 1 76 ? 18.405 57.410 175.547 1.00 55.23 76 TRP A O 1
ATOM 509 N N . LEU A 1 77 ? 18.808 56.469 173.546 1.00 54.32 77 LEU A N 1
ATOM 510 C CA . LEU A 1 77 ? 17.792 55.438 173.704 1.00 54.25 77 LEU A CA 1
ATOM 511 C C . LEU A 1 77 ? 18.249 54.209 174.487 1.00 54.42 77 LEU A C 1
ATOM 512 O O . LEU A 1 77 ? 17.420 53.504 175.053 1.00 55.63 77 LEU A O 1
ATOM 517 N N . PHE A 1 78 ? 19.552 53.946 174.533 1.00 54.72 78 PHE A N 1
ATOM 518 C CA . PHE A 1 78 ? 20.032 52.762 175.246 1.00 55.76 78 PHE A CA 1
ATOM 519 C C . PHE A 1 78 ? 21.188 52.967 176.227 1.00 56.78 78 PHE A C 1
ATOM 520 O O . PHE A 1 78 ? 21.603 52.020 176.896 1.00 58.74 78 PHE A O 1
ATOM 528 N N . ALA A 1 79 ? 21.709 54.184 176.330 1.00 56.91 79 ALA A N 1
ATOM 529 C CA . ALA A 1 79 ? 22.829 54.420 177.237 1.00 58.27 79 ALA A CA 1
ATOM 530 C C . ALA A 1 79 ? 22.603 55.564 178.220 1.00 59.17 79 ALA A C 1
ATOM 531 O O . ALA A 1 79 ? 23.546 56.035 178.856 1.00 58.90 79 ALA A O 1
ATOM 533 N N . CYS A 1 80 ? 21.357 56.011 178.338 1.00 60.78 80 CYS A N 1
ATOM 534 C CA . CYS A 1 80 ? 21.006 57.093 179.254 1.00 62.64 80 CYS A CA 1
ATOM 535 C C . CYS A 1 80 ? 21.675 58.436 178.952 1.00 61.54 80 CYS A C 1
A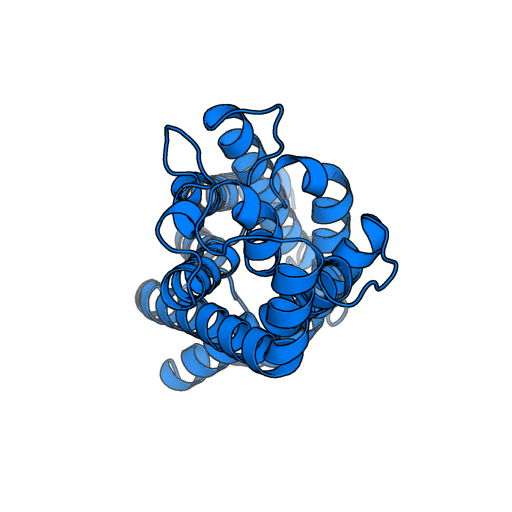TOM 536 O O . CYS A 1 80 ? 21.877 59.247 179.857 1.00 62.99 80 CYS A O 1
ATOM 539 N N . PHE A 1 81 ? 22.020 58.674 177.690 1.00 59.03 81 PHE A N 1
ATOM 540 C CA . PHE A 1 81 ? 22.642 59.940 177.308 1.00 55.65 81 PHE A CA 1
ATOM 541 C C . PHE A 1 81 ? 21.586 61.031 177.487 1.00 55.62 81 PHE A C 1
ATOM 542 O O . PHE A 1 81 ? 20.424 60.833 177.138 1.00 54.54 81 PHE A O 1
ATOM 550 N N . ASP A 1 82 ? 21.991 62.177 178.028 1.00 56.99 82 ASP A N 1
ATOM 551 C CA . ASP A 1 82 ? 21.070 63.288 178.272 1.00 58.74 82 ASP A CA 1
ATOM 552 C C . ASP A 1 82 ? 20.414 63.837 177.006 1.00 58.49 82 ASP A C 1
ATOM 553 O O . ASP A 1 82 ? 21.061 64.480 176.182 1.00 58.13 82 ASP A O 1
ATOM 558 N N . LYS A 1 83 ? 19.114 63.587 176.875 1.00 59.14 83 LYS A N 1
ATOM 559 C CA . LYS A 1 83 ? 18.340 64.023 175.716 1.00 60.79 83 LYS A CA 1
ATOM 560 C C . LYS A 1 83 ? 18.424 65.514 175.406 1.00 60.19 83 LYS A C 1
ATOM 561 O O . LYS A 1 83 ? 18.137 65.933 174.286 1.00 59.35 83 LYS A O 1
ATOM 567 N N . ARG A 1 84 ? 18.808 66.315 176.394 1.00 60.79 84 ARG A N 1
ATOM 568 C CA . ARG A 1 84 ? 18.911 67.758 176.198 1.00 61.60 84 ARG A CA 1
ATOM 569 C C . ARG A 1 84 ? 20.156 68.140 175.399 1.00 60.48 84 ARG A C 1
ATOM 570 O O . ARG A 1 84 ? 20.276 69.264 174.908 1.00 60.11 84 ARG A O 1
ATOM 578 N N . LYS A 1 85 ? 21.075 67.191 175.264 1.00 58.91 85 LYS A N 1
ATOM 579 C CA . LYS A 1 85 ? 22.317 67.425 174.542 1.00 57.81 85 LYS A CA 1
ATOM 580 C C . LYS A 1 85 ? 22.273 66.822 173.139 1.00 56.17 85 LYS A C 1
ATOM 581 O O . LYS A 1 85 ? 23.173 67.052 172.334 1.00 55.84 85 LYS A O 1
ATOM 587 N N . VAL A 1 86 ? 21.222 66.057 172.851 1.00 54.38 86 VAL A N 1
ATOM 588 C CA . VAL A 1 86 ? 21.074 65.402 171.553 1.00 53.24 86 VAL A CA 1
ATOM 589 C C . VAL A 1 86 ? 21.097 66.342 170.347 1.00 52.61 86 VAL A C 1
ATOM 590 O O . VAL A 1 86 ? 21.951 66.209 169.470 1.00 53.52 86 VAL A O 1
ATOM 594 N N . ILE A 1 87 ? 20.167 67.287 170.294 1.00 50.93 87 ILE A N 1
ATOM 595 C CA . ILE A 1 87 ? 20.122 68.215 169.173 1.00 49.75 87 ILE A CA 1
ATOM 596 C C . ILE A 1 87 ? 21.361 69.108 169.088 1.00 49.32 87 ILE A C 1
ATOM 597 O O . ILE A 1 87 ? 21.877 69.357 167.998 1.00 50.52 87 ILE A O 1
ATOM 602 N N . PRO A 1 88 ? 21.855 69.611 170.231 1.00 48.63 88 PRO A N 1
ATOM 603 C CA . PRO A 1 88 ? 23.049 70.464 170.164 1.00 46.85 88 PRO A CA 1
ATOM 604 C C . PRO A 1 88 ? 24.222 69.675 169.572 1.00 45.04 88 PRO A C 1
ATOM 605 O O . PRO A 1 88 ? 25.024 70.208 168.803 1.00 43.69 88 PRO A O 1
ATOM 609 N N . PHE A 1 89 ? 24.310 68.403 169.950 1.00 43.24 89 PHE A N 1
ATOM 610 C CA . PHE A 1 89 ? 25.360 67.523 169.457 1.00 41.57 89 PHE A CA 1
ATOM 611 C C . PHE A 1 89 ? 25.219 67.323 167.945 1.00 40.38 89 PHE A C 1
ATOM 612 O O . PHE A 1 89 ? 26.189 67.440 167.202 1.00 39.38 89 PHE A O 1
ATOM 620 N N . ILE A 1 90 ? 24.003 67.033 167.499 1.00 39.83 90 ILE A N 1
ATOM 621 C CA . ILE A 1 90 ? 23.748 66.802 166.080 1.00 39.99 90 ILE A CA 1
ATOM 622 C C . ILE A 1 90 ? 24.032 68.024 165.218 1.00 39.86 90 ILE A C 1
ATOM 623 O O . ILE A 1 90 ? 24.574 67.897 164.122 1.00 40.55 90 ILE A O 1
ATOM 628 N N . VAL A 1 91 ? 23.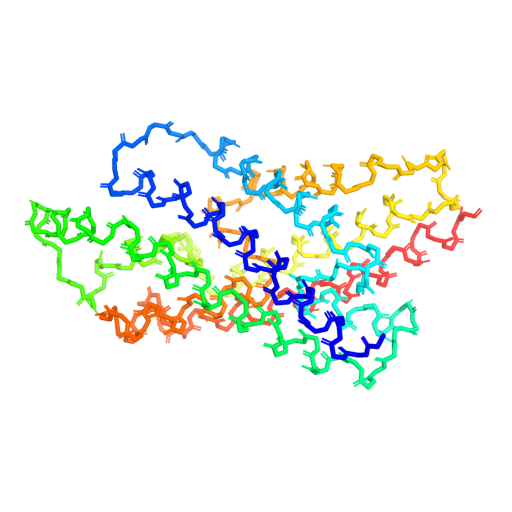669 69.204 165.707 1.00 40.45 91 VAL A N 1
ATOM 629 C CA . VAL A 1 91 ? 23.916 70.435 164.963 1.00 39.35 91 VAL A CA 1
ATOM 630 C C . VAL A 1 91 ? 25.424 70.686 164.872 1.00 38.92 91 VAL A C 1
ATOM 631 O O . VAL A 1 91 ? 25.928 71.124 163.831 1.00 39.31 91 VAL A O 1
ATOM 635 N N . SER A 1 92 ? 26.138 70.411 165.961 1.00 36.42 92 SER A N 1
ATOM 636 C CA . SER A 1 92 ? 27.589 70.589 165.995 1.00 37.73 92 SER A CA 1
ATOM 637 C C . SER A 1 92 ? 28.259 69.634 164.997 1.00 36.80 92 SER A C 1
ATOM 638 O O . SER A 1 92 ? 29.172 70.016 164.264 1.00 35.36 92 SER A O 1
ATOM 641 N N . GLN A 1 93 ? 27.796 68.389 164.979 1.00 35.23 93 GLN A N 1
ATOM 642 C CA . GLN A 1 93 ? 28.343 67.386 164.079 1.00 36.01 93 GLN A CA 1
ATOM 643 C C . GLN A 1 93 ? 28.152 67.774 162.611 1.00 36.31 93 GLN A C 1
ATOM 644 O O . GLN A 1 93 ? 29.106 67.769 161.839 1.00 35.34 93 GLN A O 1
ATOM 650 N N . VAL A 1 94 ? 26.927 68.125 162.235 1.00 36.42 94 VAL A N 1
ATOM 651 C CA . VAL A 1 94 ? 26.633 68.511 160.858 1.00 37.11 94 VAL A CA 1
ATOM 652 C C . VAL A 1 94 ? 27.406 69.757 160.435 1.00 37.61 94 VAL A C 1
ATOM 653 O O . VAL A 1 94 ? 27.888 69.841 159.304 1.00 36.83 94 VAL A O 1
ATOM 657 N N . ALA A 1 95 ? 27.516 70.724 161.343 1.00 37.23 95 ALA A N 1
ATOM 658 C CA . ALA A 1 95 ? 28.240 71.959 161.056 1.00 36.86 95 ALA A CA 1
ATOM 659 C C . ALA A 1 95 ? 29.725 71.652 160.872 1.00 36.49 95 ALA A C 1
ATOM 660 O O . ALA A 1 95 ? 30.369 72.196 159.980 1.00 37.58 95 ALA A O 1
ATOM 662 N N . GLY A 1 96 ? 30.260 70.775 161.716 1.00 37.18 96 GLY A N 1
ATOM 663 C CA . GLY A 1 96 ? 31.663 70.409 161.614 1.00 36.18 96 GLY A CA 1
ATOM 664 C C . GLY A 1 96 ? 31.979 69.742 160.287 1.00 35.96 96 GLY A C 1
ATOM 665 O O . GLY A 1 96 ? 32.972 70.064 159.642 1.00 36.08 96 GLY A O 1
ATOM 666 N N . ALA A 1 97 ? 31.129 68.809 159.879 1.00 35.72 97 ALA A N 1
ATOM 667 C CA . ALA A 1 97 ? 31.313 68.094 158.621 1.00 36.52 97 ALA A CA 1
ATOM 668 C C . ALA A 1 97 ? 31.250 69.043 157.425 1.00 35.89 97 ALA A C 1
ATOM 669 O O . ALA A 1 97 ? 32.041 68.927 156.484 1.00 35.37 97 ALA A O 1
ATOM 671 N N . PHE A 1 98 ? 30.303 69.976 157.467 1.00 35.35 98 PHE A N 1
ATOM 672 C CA . PHE A 1 98 ? 30.119 70.960 156.398 1.00 33.53 98 PHE A CA 1
ATOM 673 C C . PHE A 1 98 ? 31.358 71.842 156.228 1.00 33.71 98 PHE A C 1
ATOM 674 O O . PHE A 1 98 ? 31.836 72.047 155.110 1.00 32.73 98 PHE A O 1
ATOM 682 N N . CYS A 1 99 ? 31.867 72.365 157.341 1.00 31.91 99 CYS A N 1
ATOM 683 C CA . CYS A 1 99 ? 33.033 73.243 157.314 1.00 33.91 99 CYS A CA 1
ATOM 684 C C . CYS A 1 99 ? 34.310 72.546 156.847 1.00 34.24 99 CYS A C 1
ATOM 685 O O . CYS A 1 99 ? 35.088 73.118 156.077 1.00 34.33 99 CYS A O 1
ATOM 688 N N . ALA A 1 100 ? 34.528 71.317 157.309 1.00 33.88 100 ALA A N 1
ATOM 689 C CA . ALA A 1 100 ? 35.713 70.559 156.909 1.00 33.31 100 ALA A CA 1
ATOM 690 C C . ALA A 1 100 ? 35.660 70.291 155.404 1.00 31.83 100 ALA A C 1
ATOM 691 O O . ALA A 1 100 ? 36.683 70.312 154.727 1.00 33.32 100 ALA A O 1
ATOM 693 N N . ALA A 1 101 ? 34.466 70.038 154.882 1.00 31.11 101 ALA A N 1
ATOM 694 C CA . ALA A 1 101 ? 34.307 69.787 153.450 1.00 31.28 101 ALA A CA 1
ATOM 695 C C . ALA A 1 101 ? 34.715 71.043 152.676 1.00 31.36 101 ALA A C 1
ATOM 696 O O . ALA A 1 101 ? 35.410 70.964 151.665 1.00 30.87 101 ALA A O 1
ATOM 698 N N . ALA A 1 102 ? 34.285 72.205 153.163 1.00 32.17 102 ALA A N 1
ATOM 699 C CA . ALA A 1 102 ? 34.626 73.472 152.521 1.00 32.12 102 ALA A CA 1
ATOM 700 C C . ALA A 1 102 ? 36.142 73.664 152.571 1.00 31.37 102 ALA A C 1
ATOM 701 O O . ALA A 1 102 ? 36.757 74.082 151.586 1.00 29.43 102 ALA A O 1
ATOM 703 N N . LEU A 1 103 ? 36.737 73.351 153.722 1.00 31.22 103 LEU A N 1
ATOM 704 C CA . LEU A 1 103 ? 38.184 73.471 153.902 1.00 31.68 103 LEU A CA 1
ATOM 705 C C . LEU A 1 103 ? 38.943 72.587 152.912 1.00 31.95 103 LEU A C 1
ATOM 706 O O . LEU A 1 103 ? 39.896 73.050 152.281 1.00 33.81 103 LEU A O 1
ATOM 711 N N . VAL A 1 104 ? 38.542 71.323 152.773 1.00 30.15 104 VAL A N 1
ATOM 712 C CA . VAL A 1 104 ? 39.223 70.435 151.828 1.00 28.37 104 VAL A CA 1
ATOM 713 C C . VAL A 1 104 ? 39.073 70.964 150.392 1.00 29.11 104 VAL A C 1
ATOM 714 O O . VAL A 1 104 ? 40.020 70.921 149.606 1.00 29.34 104 VAL A O 1
ATOM 718 N N . TYR A 1 105 ? 37.888 71.459 150.051 1.00 27.76 105 TYR A N 1
ATOM 719 C CA . TYR A 1 105 ? 37.658 71.999 148.714 1.00 30.01 105 TYR A CA 1
ATOM 720 C C . TYR A 1 105 ? 38.554 73.221 148.491 1.00 30.18 105 TYR A C 1
ATOM 721 O O . TYR A 1 105 ? 39.067 73.439 147.394 1.00 29.74 105 TYR A O 1
ATOM 730 N N . GLY A 1 106 ? 38.730 74.020 149.538 1.00 30.61 106 GLY A N 1
ATOM 731 C CA . GLY A 1 106 ? 39.568 75.201 149.435 1.00 30.89 106 GLY A CA 1
ATOM 732 C C . GLY A 1 106 ? 41.020 74.860 149.131 1.00 33.44 106 GLY A C 1
ATOM 733 O O . GLY A 1 106 ? 41.665 75.526 148.317 1.00 34.66 106 GLY A O 1
ATOM 734 N N . LEU A 1 107 ? 41.538 73.815 149.771 1.00 32.36 107 LEU A N 1
ATOM 735 C CA . LEU A 1 107 ? 42.922 73.405 149.564 1.00 30.30 107 LEU A CA 1
ATOM 736 C C . LEU A 1 107 ? 43.151 72.710 148.220 1.00 29.69 107 LEU A C 1
ATOM 737 O O . LEU A 1 107 ? 44.215 72.868 147.629 1.00 29.47 107 LEU A O 1
ATOM 742 N N . TYR A 1 108 ? 42.161 71.958 147.735 1.00 29.50 108 TYR A N 1
ATOM 743 C CA . TYR A 1 108 ? 42.274 71.252 146.454 1.00 28.78 108 TYR A CA 1
ATOM 744 C C . TYR A 1 108 ? 41.635 72.014 145.298 1.00 30.90 108 TYR A C 1
ATOM 745 O O . TYR A 1 108 ? 41.599 71.523 144.171 1.00 30.20 108 TYR A O 1
ATOM 754 N N . TYR A 1 109 ? 41.115 73.200 145.599 1.00 32.63 109 TYR A N 1
ATOM 755 C CA . TYR A 1 109 ? 40.438 74.076 144.641 1.00 33.41 109 TYR A CA 1
ATOM 756 C C . TYR A 1 109 ? 40.871 73.980 143.173 1.00 33.16 109 TYR A C 1
ATOM 757 O O . TYR A 1 109 ? 40.073 73.653 142.291 1.00 34.67 109 TYR A O 1
ATOM 766 N N . ASN A 1 110 ? 42.134 74.292 142.919 1.00 33.15 110 ASN A N 1
ATOM 767 C CA . ASN A 1 110 ? 42.679 74.291 141.569 1.00 34.25 110 ASN A CA 1
ATOM 768 C C . ASN A 1 110 ? 42.628 72.952 140.863 1.00 34.08 110 ASN A C 1
ATOM 769 O O . ASN A 1 110 ? 42.422 72.898 139.654 1.00 35.58 110 ASN A O 1
ATOM 774 N N . LEU A 1 111 ? 42.817 71.870 141.608 1.00 32.19 111 LEU A N 1
ATOM 775 C CA . LEU A 1 111 ? 42.789 70.546 141.005 1.00 32.41 111 LEU A CA 1
ATOM 776 C C . LEU A 1 111 ? 41.381 70.176 140.527 1.00 31.33 111 LEU A C 1
ATOM 777 O O . LEU A 1 111 ? 41.229 69.534 139.482 1.00 30.79 111 LEU A O 1
ATOM 782 N N . PHE A 1 112 ? 40.350 70.587 141.261 1.00 29.40 112 PHE A N 1
ATOM 783 C CA . PHE A 1 112 ? 38.984 70.291 140.827 1.00 31.13 112 PHE A CA 1
ATOM 784 C C . PHE A 1 112 ? 38.715 70.931 139.461 1.00 32.98 112 PHE A C 1
ATOM 785 O O . PHE A 1 112 ? 38.313 70.250 138.513 1.00 32.28 112 PHE A O 1
ATOM 793 N N . PHE A 1 113 ? 38.943 72.241 139.360 1.00 34.36 113 PHE A N 1
ATOM 794 C CA . PHE A 1 113 ? 38.700 72.946 138.104 1.00 36.67 113 PHE A CA 1
ATOM 795 C C . PHE A 1 113 ? 39.535 72.443 136.935 1.00 35.99 113 PHE A C 1
ATOM 796 O O . PHE A 1 113 ? 39.011 72.222 135.850 1.00 37.00 113 PHE A O 1
ATOM 804 N N . ASP A 1 114 ? 40.831 72.257 137.152 1.00 37.71 114 ASP A N 1
ATOM 805 C CA . ASP A 1 114 ? 41.702 71.768 136.091 1.00 38.09 114 ASP A CA 1
ATOM 806 C C . ASP A 1 114 ? 41.281 70.378 135.622 1.00 36.90 114 ASP A C 1
ATOM 807 O O . ASP A 1 114 ? 41.363 70.062 134.433 1.00 36.80 114 ASP A O 1
ATOM 812 N N . PHE A 1 115 ? 40.817 69.551 136.554 1.00 35.37 115 PHE A N 1
ATOM 813 C CA . PHE A 1 115 ? 40.371 68.203 136.219 1.00 34.16 115 PHE A CA 1
ATOM 814 C C . PHE A 1 115 ? 39.080 68.273 135.400 1.00 34.12 115 PHE A C 1
ATOM 815 O O . PHE A 1 115 ? 38.909 67.537 134.425 1.00 33.97 115 PHE A O 1
ATOM 823 N N . GLU A 1 116 ? 38.171 69.158 135.800 1.00 33.78 116 GLU A N 1
ATOM 824 C CA . GLU A 1 116 ? 36.904 69.316 135.088 1.00 35.75 116 GLU A CA 1
ATOM 825 C C . GLU A 1 116 ? 37.139 69.907 133.697 1.00 36.40 116 GLU A C 1
ATOM 826 O O . GLU A 1 116 ? 36.448 69.566 132.743 1.00 33.74 116 GLU A O 1
ATOM 832 N N . GLN A 1 117 ? 38.129 70.781 133.588 1.00 37.51 117 GLN A N 1
ATOM 833 C CA . GLN A 1 117 ? 38.453 71.397 132.311 1.00 42.96 117 GLN A CA 1
ATOM 834 C C . GLN A 1 117 ? 39.045 70.335 131.385 1.00 42.56 117 GLN A C 1
ATOM 835 O O . GLN A 1 117 ? 38.570 70.134 130.272 1.00 41.54 117 GLN A O 1
ATOM 841 N N . THR A 1 118 ? 40.078 69.647 131.869 1.00 42.91 118 THR A N 1
ATOM 842 C CA . THR A 1 118 ? 40.756 68.603 131.105 1.00 43.07 118 THR A CA 1
ATOM 843 C C . THR A 1 118 ? 39.847 67.463 130.658 1.00 42.81 118 THR A C 1
ATOM 844 O O . THR A 1 118 ? 39.965 66.987 129.537 1.00 42.62 118 THR A O 1
ATOM 848 N N . HIS A 1 119 ? 38.947 67.020 131.530 1.00 43.33 119 HIS A N 1
ATOM 849 C CA . HIS A 1 119 ? 38.046 65.923 131.186 1.00 42.95 119 HIS A CA 1
ATOM 850 C C . HIS A 1 119 ? 36.677 66.386 130.694 1.00 43.32 119 HIS A C 1
ATOM 851 O O . HIS A 1 119 ? 35.754 65.584 130.559 1.00 42.51 119 HIS A O 1
ATOM 858 N N . HIS A 1 120 ? 36.550 67.681 130.426 1.00 43.49 120 HIS A N 1
ATOM 859 C CA . HIS A 1 120 ? 35.297 68.245 129.932 1.00 44.79 120 HIS A CA 1
ATOM 860 C C . HIS A 1 120 ? 34.088 67.859 130.779 1.00 43.16 120 HIS A C 1
ATOM 861 O O . HIS A 1 120 ? 33.099 67.350 130.260 1.00 43.57 120 HIS A O 1
ATOM 868 N N . ILE A 1 121 ? 34.170 68.102 132.081 1.00 42.15 121 ILE A N 1
ATOM 869 C CA . ILE A 1 121 ? 33.077 67.780 132.985 1.00 39.72 121 ILE A CA 1
ATOM 870 C C . ILE A 1 121 ? 32.338 69.055 133.380 1.00 38.98 121 ILE A C 1
ATOM 871 O O . ILE A 1 121 ? 32.951 70.023 133.833 1.00 39.89 121 ILE A O 1
ATOM 876 N N . VAL A 1 122 ? 31.023 69.062 133.188 1.00 36.34 122 VAL A N 1
ATOM 877 C CA . VAL A 1 122 ? 30.211 70.216 133.553 1.00 33.66 122 VAL A CA 1
ATOM 878 C C . VAL A 1 122 ? 29.741 70.003 134.988 1.00 32.99 122 VAL A C 1
ATOM 879 O O . VAL A 1 122 ? 28.967 69.083 135.260 1.00 32.67 122 VAL A O 1
ATOM 883 N N . ARG A 1 123 ? 30.207 70.833 135.912 1.00 32.61 123 ARG A N 1
ATOM 884 C CA . ARG A 1 123 ? 29.788 70.673 137.297 1.00 32.50 123 ARG A CA 1
ATOM 885 C C . ARG A 1 123 ? 28.291 70.926 137.431 1.00 33.02 123 ARG A C 1
ATOM 886 O O . ARG A 1 123 ? 27.791 71.986 137.051 1.00 32.57 123 ARG A O 1
ATOM 894 N N . GLY A 1 124 ? 27.579 69.947 137.981 1.00 34.56 124 GLY A N 1
ATOM 895 C CA . GLY A 1 124 ? 26.143 70.083 138.149 1.00 34.00 124 GLY A CA 1
ATOM 896 C C . GLY A 1 124 ? 25.405 69.119 137.243 1.00 34.93 124 GLY A C 1
ATOM 897 O O . GLY A 1 124 ? 24.215 68.855 137.435 1.00 35.91 124 GLY A O 1
ATOM 898 N N . SER A 1 125 ? 26.106 68.601 136.239 1.00 32.98 125 SER A N 1
ATOM 899 C CA . SER A 1 125 ? 25.507 67.639 135.320 1.00 35.43 125 SER A CA 1
ATOM 900 C C . SER A 1 125 ? 25.459 66.266 136.007 1.00 34.43 125 SER A C 1
ATOM 901 O O . SER A 1 125 ? 26.042 66.084 137.070 1.00 33.41 125 SER A O 1
ATOM 904 N N . VAL A 1 126 ? 24.765 65.307 135.405 1.00 35.00 126 VAL A N 1
ATOM 905 C CA . VAL A 1 126 ? 24.671 63.971 135.987 1.00 36.94 126 VAL A CA 1
ATOM 906 C C . VAL A 1 126 ? 26.068 63.358 136.118 1.00 38.20 126 VAL A C 1
ATOM 907 O O . VAL A 1 126 ? 26.410 62.760 137.139 1.00 37.12 126 VAL A O 1
ATOM 911 N N . GLU A 1 127 ? 26.880 63.542 135.085 1.00 37.56 127 GLU A N 1
ATOM 912 C CA . GLU A 1 127 ? 28.233 63.021 135.065 1.00 39.79 127 GLU A CA 1
ATOM 913 C C . GLU A 1 127 ? 29.184 63.611 136.113 1.00 40.11 127 GLU A C 1
ATOM 914 O O . GLU A 1 127 ? 30.281 63.085 136.314 1.00 42.81 127 GLU A O 1
ATOM 920 N N . SER A 1 128 ? 28.778 64.687 136.786 1.00 37.22 128 SER A N 1
ATOM 921 C CA . SER A 1 128 ? 29.635 65.309 137.792 1.00 34.27 128 SER A CA 1
ATOM 922 C C . SER A 1 128 ? 29.408 64.671 139.155 1.00 33.23 128 SER A C 1
ATOM 923 O O . SER A 1 128 ? 30.096 64.992 140.124 1.00 33.21 128 SER A O 1
ATOM 926 N N . VAL A 1 129 ? 28.432 63.773 139.227 1.00 33.98 129 VAL A N 1
ATOM 927 C CA . VAL A 1 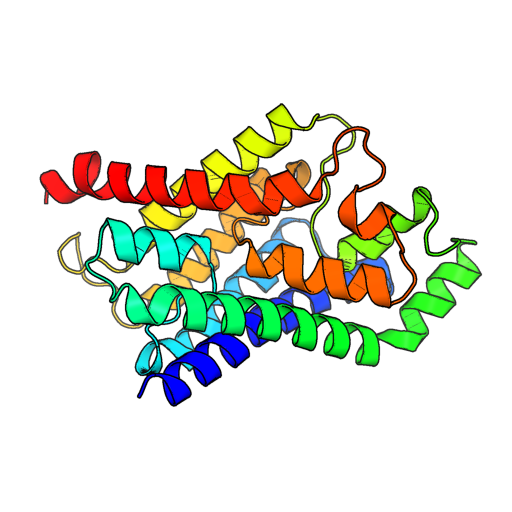129 ? 28.132 63.080 140.474 1.00 33.43 129 VAL A CA 1
ATOM 928 C C . VAL A 1 129 ? 29.381 62.326 140.939 1.00 33.21 129 VAL A C 1
ATOM 929 O O . VAL A 1 129 ? 29.596 62.140 142.139 1.00 32.01 129 VAL A O 1
ATOM 933 N N . ASP A 1 130 ? 30.206 61.902 139.987 1.00 33.15 130 ASP A N 1
ATOM 934 C CA . ASP A 1 130 ? 31.437 61.193 140.324 1.00 35.93 130 ASP A CA 1
ATOM 935 C C . ASP A 1 130 ? 32.317 62.093 141.203 1.00 35.27 130 ASP A C 1
ATOM 936 O O . ASP A 1 130 ? 32.706 61.690 142.300 1.00 34.07 130 ASP A O 1
ATOM 941 N N . LEU A 1 131 ? 32.623 63.307 140.739 1.00 32.32 131 LEU A N 1
ATOM 942 C CA . LEU A 1 131 ? 33.445 64.212 141.546 1.00 33.11 131 LEU A CA 1
ATOM 943 C C . LEU A 1 131 ? 32.753 64.640 142.837 1.00 33.28 131 LEU A C 1
ATOM 944 O O . LEU A 1 131 ? 33.416 64.876 143.844 1.00 33.43 131 LEU A O 1
ATOM 949 N N . ALA A 1 132 ? 31.426 64.753 142.810 1.00 31.79 132 ALA A N 1
ATOM 950 C CA . ALA A 1 132 ? 30.695 65.126 144.016 1.00 31.72 132 ALA A CA 1
ATOM 951 C C . ALA A 1 132 ? 30.930 64.029 145.050 1.00 30.29 132 ALA A C 1
ATOM 952 O O . ALA A 1 132 ? 30.830 64.270 146.255 1.00 30.69 132 ALA A O 1
ATOM 954 N N . GLY A 1 133 ? 31.241 62.824 144.563 1.00 31.15 133 GLY A N 1
ATOM 955 C CA . GLY A 1 133 ? 31.514 61.690 145.434 1.00 28.57 133 GLY A CA 1
ATOM 956 C C . GLY A 1 133 ? 32.759 61.906 146.284 1.00 30.13 133 GLY A C 1
ATOM 957 O O . GLY A 1 133 ? 33.088 61.098 147.154 1.00 29.28 133 GLY A O 1
ATOM 958 N N . THR A 1 134 ? 33.467 63.000 146.025 1.00 29.64 134 THR A N 1
ATOM 959 C CA . THR A 1 134 ? 34.647 63.334 146.802 1.00 28.79 134 THR A CA 1
ATOM 960 C C . THR A 1 134 ? 34.176 63.679 148.215 1.00 28.58 134 THR A C 1
ATOM 961 O O . THR A 1 134 ? 34.800 63.298 149.203 1.00 27.51 134 THR A O 1
ATOM 965 N N . PHE A 1 135 ? 33.046 64.372 148.304 1.00 28.09 135 PHE A N 1
ATOM 966 C CA . PHE A 1 135 ? 32.523 64.811 149.595 1.00 28.51 135 PHE A CA 1
ATOM 967 C C . PHE A 1 135 ? 31.591 63.883 150.352 1.00 28.59 135 PHE A C 1
ATOM 968 O O . PHE A 1 135 ? 31.651 63.814 151.585 1.00 28.09 135 PHE A O 1
ATOM 976 N N . SER A 1 136 ? 30.731 63.176 149.631 1.00 28.54 136 SER A N 1
ATOM 977 C CA . SER A 1 136 ? 29.771 62.299 150.284 1.00 29.56 136 SER A CA 1
ATOM 978 C C . SER A 1 136 ? 29.523 61.018 149.497 1.00 30.00 136 SER A C 1
ATOM 979 O O . SER A 1 136 ? 30.212 60.742 148.517 1.00 32.19 136 SER A O 1
ATOM 982 N N . THR A 1 137 ? 28.519 60.251 149.905 1.00 30.31 137 THR A N 1
ATOM 983 C CA . THR A 1 137 ? 28.250 58.975 149.254 1.00 31.71 137 THR A CA 1
ATOM 984 C C . THR A 1 137 ? 27.116 58.903 148.244 1.00 31.21 137 THR A C 1
ATOM 985 O O . THR A 1 137 ? 26.125 59.624 148.324 1.00 30.35 137 THR A O 1
ATOM 989 N N . TYR A 1 138 ? 27.295 58.009 147.280 1.00 31.59 138 TYR A N 1
ATOM 990 C CA . TYR A 1 138 ? 26.311 57.762 146.241 1.00 31.74 138 TYR A CA 1
ATOM 991 C C . TYR A 1 138 ? 26.287 56.260 145.992 1.00 32.19 138 TYR A C 1
ATOM 992 O O . TYR A 1 138 ? 27.300 55.582 146.138 1.00 32.79 138 TYR A O 1
ATOM 1001 N N . PRO A 1 139 ? 25.121 55.721 145.622 1.00 33.10 139 PRO A N 1
ATOM 1002 C CA . PRO A 1 139 ? 24.967 54.288 145.371 1.00 32.69 139 PRO A CA 1
ATOM 1003 C C . PRO A 1 139 ? 25.694 53.741 144.149 1.00 33.19 139 PRO A C 1
ATOM 1004 O O . PRO A 1 139 ? 25.938 54.457 143.180 1.00 32.33 139 PRO A O 1
ATOM 1008 N N . ASN A 1 140 ? 26.047 52.460 144.225 1.00 33.02 140 ASN A N 1
ATOM 1009 C CA . ASN A 1 140 ? 26.710 51.774 143.131 1.00 33.46 140 ASN A CA 1
ATOM 1010 C C . ASN A 1 140 ? 25.674 51.772 141.998 1.00 33.98 140 ASN A C 1
ATOM 1011 O O . ASN A 1 140 ? 24.470 51.691 142.247 1.00 32.88 140 ASN A O 1
ATOM 1016 N N . PRO A 1 141 ? 26.128 51.874 140.745 1.00 34.20 141 PRO A N 1
ATOM 1017 C CA . PRO A 1 141 ? 25.221 51.885 139.589 1.00 36.40 141 PRO A CA 1
ATOM 1018 C C . PRO A 1 141 ? 24.254 50.697 139.515 1.00 37.31 141 PRO A C 1
ATOM 1019 O O . PRO A 1 141 ? 23.135 50.831 139.027 1.00 37.55 141 PRO A O 1
ATOM 1023 N N . HIS A 1 142 ? 24.678 49.542 140.014 1.00 38.05 142 HIS A N 1
ATOM 1024 C CA . HIS A 1 142 ? 23.846 48.343 139.953 1.00 38.79 142 HIS A CA 1
ATOM 1025 C C . HIS A 1 142 ? 22.804 48.127 141.054 1.00 38.41 142 HIS A C 1
ATOM 1026 O O . HIS A 1 142 ? 22.088 47.131 141.022 1.00 38.97 142 HIS A O 1
ATOM 1033 N N . ILE A 1 143 ? 22.705 49.024 142.029 1.00 39.46 143 ILE A N 1
ATOM 1034 C CA . ILE A 1 143 ? 21.712 48.820 143.088 1.00 40.94 143 ILE A CA 1
ATOM 1035 C C . ILE A 1 143 ? 20.730 49.975 143.189 1.00 41.20 143 ILE A C 1
ATOM 1036 O O . ILE A 1 143 ? 21.031 51.076 142.743 1.00 40.57 143 ILE A O 1
ATOM 1041 N N . ASN A 1 144 ? 19.560 49.723 143.775 1.00 41.20 144 ASN A N 1
ATOM 1042 C CA . ASN A 1 144 ? 18.553 50.770 143.908 1.00 41.91 144 ASN A CA 1
ATOM 1043 C C . ASN A 1 144 ? 18.446 51.337 145.317 1.00 42.02 144 ASN A C 1
ATOM 1044 O O . ASN A 1 144 ? 19.193 50.950 146.216 1.00 41.71 144 ASN A O 1
ATOM 1049 N N . PHE A 1 145 ? 17.494 52.251 145.486 1.00 41.79 145 PHE A N 1
ATOM 1050 C CA . PHE A 1 145 ? 17.242 52.933 146.751 1.00 43.02 145 PHE A CA 1
ATOM 1051 C C . PHE A 1 145 ? 17.089 51.995 147.946 1.00 42.94 145 PHE A C 1
ATOM 1052 O O . PHE A 1 145 ? 17.797 52.135 148.937 1.00 42.83 145 PHE A O 1
ATOM 1060 N N . VAL A 1 146 ? 16.155 51.052 147.851 1.00 43.53 146 VAL A N 1
ATOM 1061 C CA . VAL A 1 146 ? 15.897 50.105 148.935 1.00 43.26 146 VAL A CA 1
ATOM 1062 C C . VAL A 1 146 ? 17.120 49.251 149.231 1.00 42.18 146 VAL A C 1
ATOM 1063 O O . VAL A 1 146 ? 17.429 48.967 150.390 1.00 42.75 146 VAL A O 1
ATOM 1067 N N . GLN A 1 147 ? 17.811 48.841 148.176 1.00 41.82 147 GLN A N 1
ATOM 1068 C CA . GLN A 1 147 ? 19.006 48.023 148.316 1.00 42.10 147 GLN A CA 1
ATOM 1069 C C . GLN A 1 147 ? 20.077 48.794 149.091 1.00 41.08 147 GLN A C 1
ATOM 1070 O O . GLN A 1 147 ? 20.736 48.246 149.975 1.00 40.97 147 GLN A O 1
ATOM 1076 N N . ALA A 1 148 ? 20.245 50.069 148.744 1.00 38.40 148 ALA A N 1
ATOM 1077 C CA . ALA A 1 148 ? 21.229 50.929 149.393 1.00 35.78 148 ALA A CA 1
ATOM 1078 C C . ALA A 1 148 ? 20.827 51.188 150.839 1.00 34.85 148 ALA A C 1
ATOM 1079 O O . ALA A 1 148 ? 21.683 51.283 151.722 1.00 32.88 148 ALA A O 1
ATOM 1081 N N . PHE A 1 149 ? 19.523 51.296 151.078 1.00 34.24 149 PHE A N 1
ATOM 1082 C CA . PHE A 1 149 ? 19.020 51.539 152.426 1.00 36.00 149 PHE A CA 1
ATOM 1083 C C . PHE A 1 149 ? 19.362 50.358 153.338 1.00 35.44 149 PHE A C 1
ATOM 1084 O O . PHE A 1 149 ? 19.733 50.544 154.499 1.00 35.42 149 PHE A O 1
ATOM 1092 N N . ALA A 1 150 ? 19.231 49.146 152.801 1.00 34.46 150 ALA A N 1
ATOM 1093 C CA . ALA A 1 150 ? 19.526 47.930 153.551 1.00 34.98 150 ALA A CA 1
ATOM 1094 C C . ALA A 1 150 ? 21.005 47.884 153.945 1.00 34.09 150 ALA A C 1
ATOM 1095 O O . ALA A 1 150 ? 21.342 47.537 155.075 1.00 35.29 150 ALA A O 1
ATOM 1097 N N . VAL A 1 151 ? 21.886 48.246 153.016 1.00 34.19 151 VAL A N 1
ATOM 1098 C CA . VAL A 1 151 ? 23.326 48.259 153.286 1.00 32.50 151 VAL A CA 1
ATOM 1099 C C . VAL A 1 151 ? 23.683 49.189 154.452 1.00 33.47 151 VAL A C 1
ATOM 1100 O O . VAL A 1 151 ? 24.342 48.775 155.411 1.00 33.61 151 VAL A O 1
ATOM 1104 N N . GLU A 1 152 ? 23.247 50.443 154.367 1.00 33.78 152 GLU A N 1
ATOM 1105 C CA . GLU A 1 152 ? 23.526 51.433 155.408 1.00 34.75 152 GLU A CA 1
ATOM 1106 C C . GLU A 1 152 ? 22.961 51.025 156.770 1.00 36.13 152 GLU A C 1
ATOM 1107 O O . GLU A 1 152 ? 23.560 51.299 157.815 1.00 34.60 152 GLU A O 1
ATOM 1113 N N . MET A 1 153 ? 21.808 50.365 156.747 1.00 37.37 153 MET A N 1
ATOM 1114 C CA . MET A 1 153 ? 21.160 49.905 157.969 1.00 39.76 153 MET A CA 1
ATOM 1115 C C . MET A 1 153 ? 21.992 48.803 158.617 1.00 37.39 153 MET A C 1
ATOM 1116 O O . MET A 1 153 ? 22.319 48.861 159.808 1.00 37.38 153 MET A O 1
ATOM 1121 N N . VAL A 1 154 ? 22.332 47.796 157.820 1.00 34.89 154 VAL A N 1
ATOM 1122 C CA . VAL A 1 154 ? 23.122 46.676 158.304 1.00 33.31 154 VAL A CA 1
ATOM 1123 C C . VAL A 1 154 ? 24.494 47.095 158.824 1.00 33.82 154 VAL A C 1
ATOM 1124 O O . VAL A 1 154 ? 24.895 46.680 159.912 1.00 35.54 154 VAL A O 1
ATOM 1128 N N . ILE A 1 155 ? 25.207 47.937 158.081 1.00 32.99 155 ILE A N 1
ATOM 1129 C CA . ILE A 1 155 ? 26.545 48.333 158.515 1.00 32.14 155 ILE A CA 1
ATOM 1130 C C . ILE A 1 155 ? 26.583 49.245 159.731 1.00 32.71 155 ILE A C 1
ATOM 1131 O O . ILE A 1 155 ? 27.530 49.196 160.511 1.00 32.75 155 ILE A O 1
ATOM 1136 N N . THR A 1 156 ? 25.563 50.075 159.904 1.00 34.04 156 THR A N 1
ATOM 1137 C CA . THR A 1 156 ? 25.544 50.970 161.054 1.00 34.00 156 THR A CA 1
ATOM 1138 C C . THR A 1 156 ? 25.137 50.181 162.300 1.00 34.65 156 THR A C 1
ATOM 1139 O O . THR A 1 156 ? 25.553 50.505 163.412 1.00 34.26 156 THR A O 1
ATOM 1143 N N . ALA A 1 157 ? 24.346 49.129 162.106 1.00 36.32 157 ALA A N 1
ATOM 1144 C CA . ALA A 1 157 ? 23.942 48.268 163.215 1.00 37.55 157 ALA A CA 1
ATOM 1145 C C . ALA A 1 157 ? 25.212 47.572 163.714 1.00 39.10 157 ALA A C 1
ATOM 1146 O O . ALA A 1 157 ? 25.435 47.430 164.918 1.00 39.99 157 ALA A O 1
ATOM 1148 N N . ILE A 1 158 ? 26.042 47.136 162.771 1.00 39.25 158 ILE A N 1
ATOM 1149 C CA . ILE A 1 158 ? 27.306 46.482 163.101 1.00 38.13 158 ILE A CA 1
ATOM 1150 C C . ILE A 1 158 ? 28.233 47.497 163.764 1.00 38.91 158 ILE A C 1
ATOM 1151 O O . ILE A 1 158 ? 28.925 47.183 164.734 1.00 38.85 158 ILE A O 1
ATOM 1156 N N . LEU A 1 159 ? 28.243 48.716 163.233 1.00 38.12 159 LEU A N 1
ATOM 1157 C CA . LEU A 1 159 ? 29.084 49.779 163.774 1.00 38.57 159 LEU A CA 1
ATOM 1158 C C . LEU A 1 159 ? 28.764 50.046 165.243 1.00 38.65 159 LEU A C 1
ATOM 1159 O O . LEU A 1 159 ? 29.651 50.026 166.095 1.00 38.75 159 LEU A O 1
ATOM 1164 N N . MET A 1 160 ? 27.488 50.300 165.526 1.00 39.33 160 MET A N 1
ATOM 1165 C CA . MET A 1 160 ? 27.036 50.589 166.881 1.00 39.09 160 MET A CA 1
ATOM 1166 C C . MET A 1 160 ? 27.289 49.406 167.816 1.00 40.35 160 MET A C 1
ATOM 1167 O O . MET A 1 160 ? 27.811 49.578 168.919 1.00 40.34 160 MET A O 1
ATOM 1172 N N . GLY A 1 161 ? 26.914 48.210 167.370 1.00 40.65 161 GLY A N 1
ATOM 1173 C CA . GLY A 1 161 ? 27.113 47.019 168.177 1.00 41.65 161 GLY A CA 1
ATOM 1174 C C . GLY A 1 161 ? 28.554 46.803 168.626 1.00 43.31 161 GLY A C 1
ATOM 1175 O O . GLY A 1 161 ? 28.813 46.533 169.811 1.00 42.66 161 GLY A O 1
ATOM 1176 N N . LEU A 1 162 ? 29.496 46.917 167.690 1.00 41.24 162 LEU A N 1
ATOM 1177 C CA . LEU A 1 162 ? 30.905 46.720 168.009 1.00 40.02 162 LEU A CA 1
ATOM 1178 C C . LEU A 1 162 ? 31.495 47.887 168.795 1.00 40.06 162 LEU A C 1
ATOM 1179 O O . LEU A 1 162 ? 32.483 47.715 169.513 1.00 38.78 162 LEU A O 1
ATOM 1184 N N . ILE A 1 163 ? 30.903 49.073 168.668 1.00 40.41 163 ILE A N 1
ATOM 1185 C CA . ILE A 1 163 ? 31.403 50.211 169.440 1.00 42.57 163 ILE A CA 1
ATOM 1186 C C . ILE A 1 163 ? 31.085 49.968 170.923 1.00 42.37 163 ILE A C 1
ATOM 1187 O O . ILE A 1 163 ? 31.916 50.230 171.795 1.00 42.20 163 ILE A O 1
ATOM 1192 N N . LEU A 1 164 ? 29.888 49.458 171.202 1.00 41.51 164 LEU A N 1
ATOM 1193 C CA . LEU A 1 164 ? 29.492 49.174 172.580 1.00 43.05 164 LEU A CA 1
ATOM 1194 C C . LEU A 1 164 ? 30.346 48.038 173.137 1.00 43.35 164 LEU A C 1
ATOM 1195 O O . LEU A 1 164 ? 30.788 48.082 174.289 1.00 44.70 164 LEU A O 1
ATOM 1200 N N . ALA A 1 165 ? 30.584 47.028 172.306 1.00 42.67 165 ALA A N 1
ATOM 1201 C CA . ALA A 1 165 ? 31.389 45.878 172.692 1.00 41.24 165 ALA A CA 1
ATOM 1202 C C . ALA A 1 165 ? 32.827 46.275 173.011 1.00 42.36 165 ALA A C 1
ATOM 1203 O O . ALA A 1 165 ? 33.401 45.817 174.003 1.00 43.31 165 ALA A O 1
ATOM 1205 N N . LEU A 1 166 ? 33.408 47.126 172.168 1.00 42.17 166 LEU A N 1
ATOM 1206 C CA . LEU A 1 166 ? 34.787 47.573 172.355 1.00 41.03 166 LEU A CA 1
ATOM 1207 C C . LEU A 1 166 ? 34.955 48.522 173.547 1.00 40.41 166 LEU A C 1
ATOM 1208 O O . LEU A 1 166 ? 36.046 48.631 174.104 1.00 39.15 166 LEU A O 1
ATOM 1213 N N . THR A 1 167 ? 33.883 49.210 173.932 1.00 41.50 167 THR A N 1
ATOM 1214 C CA . THR A 1 167 ? 33.949 50.140 175.061 1.00 43.67 167 THR A CA 1
ATOM 1215 C C . THR A 1 167 ? 33.296 49.586 176.334 1.00 44.23 167 THR A C 1
ATOM 1216 O O . THR A 1 167 ? 33.234 50.275 177.352 1.00 45.61 167 THR A O 1
ATOM 1220 N N . ASP A 1 168 ? 32.815 48.347 176.271 1.00 45.21 168 ASP A N 1
ATOM 1221 C CA . ASP A 1 168 ? 32.158 47.702 177.412 1.00 45.23 168 ASP A CA 1
ATOM 1222 C C . ASP A 1 168 ? 33.179 47.015 178.318 1.00 44.86 168 ASP A C 1
ATOM 1223 O O . ASP A 1 168 ? 33.644 45.913 178.014 1.00 42.51 168 ASP A O 1
ATOM 1228 N N . ASP A 1 169 ? 33.522 47.656 179.433 1.00 45.92 169 ASP A N 1
ATOM 1229 C CA . ASP A 1 169 ? 34.510 47.080 180.344 1.00 48.35 169 ASP A CA 1
ATOM 1230 C C . ASP A 1 169 ? 34.075 45.792 181.033 1.00 47.80 169 ASP A C 1
ATOM 1231 O O . ASP A 1 169 ? 34.866 45.163 181.735 1.00 48.83 169 ASP A O 1
ATOM 1236 N N . GLY A 1 170 ? 32.827 45.391 180.822 1.00 47.93 170 GLY A N 1
ATOM 1237 C CA . GLY A 1 170 ? 32.347 44.157 181.416 1.00 48.57 170 GLY A CA 1
ATOM 1238 C C . GLY A 1 170 ? 32.423 43.002 180.427 1.00 50.02 170 GLY A C 1
ATOM 1239 O O . GLY A 1 170 ? 31.975 41.890 180.720 1.00 50.06 170 GLY A O 1
ATOM 1240 N N . ASN A 1 171 ? 32.996 43.263 179.251 1.00 50.11 171 ASN A N 1
ATOM 1241 C CA . ASN A 1 171 ? 33.125 42.244 178.209 1.00 48.62 171 ASN A CA 1
ATOM 1242 C C . ASN A 1 171 ? 34.594 41.919 177.977 1.00 48.11 171 ASN A C 1
ATOM 1243 O O . ASN A 1 171 ? 35.297 42.674 177.307 1.00 48.52 171 ASN A O 1
ATOM 1248 N N . GLY A 1 172 ? 35.055 40.800 178.523 1.00 46.50 172 GLY A N 1
ATOM 1249 C CA . GLY A 1 172 ? 36.446 40.424 178.347 1.00 46.64 172 GLY A CA 1
ATOM 1250 C C . GLY A 1 172 ? 37.387 41.438 178.970 1.00 47.34 172 GLY A C 1
ATOM 1251 O O . GLY A 1 172 ? 36.968 42.258 179.785 1.00 48.32 172 GLY A O 1
ATOM 1252 N N . VAL A 1 173 ? 38.658 41.390 178.583 1.00 47.52 173 VAL A N 1
ATOM 1253 C CA . VAL A 1 173 ? 39.657 42.308 179.117 1.00 47.92 173 VAL A CA 1
ATOM 1254 C C . VAL A 1 173 ? 39.458 43.725 178.586 1.00 49.64 173 VAL A C 1
ATOM 1255 O O . VAL A 1 173 ? 39.429 43.947 177.372 1.00 50.05 173 VAL A O 1
ATOM 1259 N N . PRO A 1 174 ? 39.315 44.705 179.495 1.00 49.73 174 PRO A N 1
ATOM 1260 C CA . PRO A 1 174 ? 39.119 46.111 179.121 1.00 48.95 174 PRO A CA 1
ATOM 1261 C C . PRO A 1 174 ? 40.170 46.585 178.113 1.00 47.47 174 PRO A C 1
ATOM 1262 O O . PRO A 1 174 ? 41.358 46.305 178.281 1.00 47.19 174 PRO A O 1
ATOM 1266 N N . ARG A 1 175 ? 39.734 47.298 177.073 1.00 46.27 175 ARG A N 1
ATOM 1267 C CA . ARG A 1 175 ? 40.656 47.796 176.049 1.00 45.35 175 ARG A CA 1
ATOM 1268 C C . ARG A 1 175 ? 41.424 49.047 176.451 1.00 44.65 175 ARG A C 1
ATOM 1269 O O . ARG A 1 175 ? 42.528 49.282 175.959 1.00 44.35 175 ARG A O 1
ATOM 1277 N N . GLY A 1 176 ? 40.843 49.860 177.327 1.00 44.09 176 GLY A N 1
ATOM 1278 C CA . GLY A 1 176 ? 41.518 51.080 177.734 1.00 43.80 176 GLY A CA 1
ATOM 1279 C C . GLY A 1 176 ? 41.809 52.007 176.560 1.00 43.33 176 GLY A C 1
ATOM 1280 O O . GLY A 1 176 ? 40.921 52.277 175.751 1.00 43.65 176 GLY A O 1
ATOM 1281 N N . PRO A 1 177 ? 43.053 52.497 176.425 1.00 41.69 177 PRO A N 1
ATOM 1282 C CA . PRO A 1 177 ? 43.438 53.403 175.339 1.00 41.39 177 PRO A CA 1
ATOM 1283 C C . PRO A 1 177 ? 43.423 52.809 173.924 1.00 41.45 177 PRO A C 1
ATOM 1284 O O . PRO A 1 177 ? 43.596 53.535 172.947 1.00 42.82 177 PRO A O 1
ATOM 1288 N N . LEU A 1 178 ? 43.219 51.498 173.819 1.00 40.98 178 LEU A N 1
ATOM 1289 C CA . LEU A 1 178 ? 43.167 50.818 172.526 1.00 40.14 178 LEU A CA 1
ATOM 1290 C C . LEU A 1 178 ? 41.808 50.976 171.851 1.00 40.20 178 LEU A C 1
ATOM 1291 O O . LEU A 1 178 ? 41.695 50.844 170.629 1.00 40.24 178 LEU A O 1
ATOM 1296 N N . ALA A 1 179 ? 40.782 51.247 172.653 1.00 37.65 179 ALA A N 1
ATOM 1297 C CA . ALA A 1 179 ? 39.420 51.377 172.154 1.00 36.90 179 ALA A CA 1
ATOM 1298 C C . ALA A 1 179 ? 39.246 52.249 170.903 1.00 36.04 179 ALA A C 1
ATOM 1299 O O . ALA A 1 179 ? 38.742 51.778 169.886 1.00 35.19 179 ALA A O 1
ATOM 1301 N N . PRO A 1 180 ? 39.646 53.530 170.963 1.00 35.93 180 PRO A N 1
ATOM 1302 C CA . PRO A 1 180 ? 39.489 54.388 169.777 1.00 35.55 180 PRO A CA 1
ATOM 1303 C C . PRO A 1 180 ? 40.159 53.799 168.527 1.00 35.34 180 PRO A C 1
ATOM 1304 O O . PRO A 1 180 ? 39.566 53.791 167.449 1.00 33.61 180 PRO A O 1
A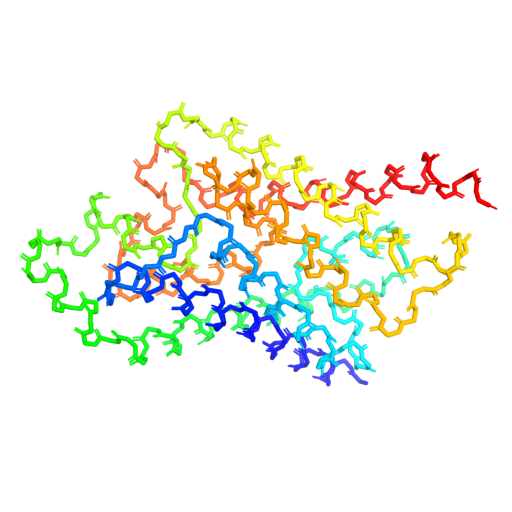TOM 1308 N N . LEU A 1 181 ? 41.388 53.307 168.682 1.00 35.13 181 LEU A N 1
ATOM 1309 C CA . LEU A 1 181 ? 42.130 52.714 167.573 1.00 35.39 181 LEU A CA 1
ATOM 1310 C C . LEU A 1 181 ? 41.344 51.551 166.987 1.00 36.34 181 LEU A C 1
ATOM 1311 O O . LEU A 1 181 ? 41.162 51.467 165.770 1.00 35.70 181 LEU A O 1
ATOM 1316 N N . LEU A 1 182 ? 40.871 50.664 167.859 1.00 34.52 182 LEU A N 1
ATOM 1317 C CA . LEU A 1 182 ? 40.102 49.506 167.427 1.00 34.94 182 LEU A CA 1
ATOM 1318 C C . LEU A 1 182 ? 38.820 49.921 166.711 1.00 34.88 182 LEU A C 1
ATOM 1319 O O . LEU A 1 182 ? 38.400 49.264 165.763 1.00 36.63 182 LEU A O 1
ATOM 1324 N N . ILE A 1 183 ? 38.195 51.003 167.162 1.00 34.14 183 ILE A N 1
ATOM 1325 C CA . ILE A 1 183 ? 36.972 51.484 166.524 1.00 33.95 183 ILE A CA 1
ATOM 1326 C C . ILE A 1 183 ? 37.309 51.987 165.114 1.00 34.87 183 ILE A C 1
ATOM 1327 O O . ILE A 1 183 ? 36.499 51.879 164.193 1.00 33.02 183 ILE A O 1
ATOM 1332 N N . GLY A 1 184 ? 38.507 52.546 164.962 1.00 34.55 184 GLY A N 1
ATOM 1333 C CA . GLY A 1 184 ? 38.938 53.035 163.668 1.00 34.65 184 GLY A CA 1
ATOM 1334 C C . GLY A 1 184 ? 39.184 51.864 162.734 1.00 34.53 184 GLY A C 1
ATOM 1335 O O . GLY A 1 184 ? 38.805 51.905 161.562 1.00 33.44 184 GLY A O 1
ATOM 1336 N N . LEU A 1 185 ? 39.817 50.813 163.254 1.00 34.50 185 LEU A N 1
ATOM 1337 C CA . LEU A 1 185 ? 40.091 49.626 162.448 1.00 34.69 185 LEU A CA 1
ATOM 1338 C C . LEU A 1 185 ? 38.776 48.969 162.043 1.00 34.61 185 LEU A C 1
ATOM 1339 O O . LEU A 1 185 ? 38.663 48.396 160.949 1.00 34.20 185 LEU A O 1
ATOM 1344 N N . LEU A 1 186 ? 37.783 49.065 162.923 1.00 31.26 186 LEU A N 1
ATOM 1345 C CA . LEU A 1 186 ? 36.460 48.512 162.650 1.00 31.47 186 LEU A CA 1
ATOM 1346 C C . LEU A 1 186 ? 35.844 49.237 161.452 1.00 31.21 186 LEU A C 1
ATOM 1347 O O . LEU A 1 186 ? 35.294 48.615 160.541 1.00 30.36 186 LEU A O 1
ATOM 1352 N N . ILE A 1 187 ? 35.927 50.563 161.479 1.00 30.24 187 ILE A N 1
ATOM 1353 C CA . ILE A 1 187 ? 35.384 51.391 160.412 1.00 30.21 187 ILE A CA 1
ATOM 1354 C C . ILE A 1 187 ? 36.100 51.076 159.108 1.00 28.68 187 ILE A C 1
ATOM 1355 O O . ILE A 1 187 ? 35.492 51.087 158.043 1.00 29.75 187 ILE A O 1
ATOM 1360 N N . ALA A 1 188 ? 37.388 50.767 159.209 1.00 27.12 188 ALA A N 1
ATOM 1361 C CA . ALA A 1 188 ? 38.189 50.418 158.052 1.00 27.72 188 ALA A CA 1
ATOM 1362 C C . ALA A 1 188 ? 37.680 49.134 157.377 1.00 28.44 188 ALA A C 1
ATOM 1363 O O . ALA A 1 188 ? 37.531 49.098 156.155 1.00 29.12 188 ALA A O 1
ATOM 1365 N N . VAL A 1 189 ? 37.402 48.088 158.157 1.00 27.93 189 VAL A N 1
ATOM 1366 C CA . VAL A 1 189 ? 36.930 46.837 157.563 1.00 28.77 189 VAL A CA 1
ATOM 1367 C C . VAL A 1 189 ? 35.504 46.945 157.040 1.00 28.30 189 VAL A C 1
ATOM 1368 O O . VAL A 1 189 ? 35.145 46.269 156.070 1.00 28.14 189 VAL A O 1
ATOM 1372 N N . ILE A 1 190 ? 34.689 47.791 157.667 1.00 27.14 190 ILE A N 1
ATOM 1373 C CA . ILE A 1 190 ? 33.323 47.997 157.186 1.00 27.17 190 ILE A CA 1
ATOM 1374 C C . ILE A 1 190 ? 33.414 48.710 155.826 1.00 26.00 190 ILE A C 1
ATOM 1375 O O . ILE A 1 190 ? 32.754 48.324 154.870 1.00 24.92 190 ILE A O 1
ATOM 1380 N N . GLY A 1 191 ? 34.246 49.746 155.750 1.00 23.67 191 GLY A N 1
ATOM 1381 C CA . GLY A 1 191 ? 34.391 50.477 154.505 1.00 25.69 191 GLY A CA 1
ATOM 1382 C C . GLY A 1 191 ? 34.979 49.668 153.356 1.00 26.83 191 GLY A C 1
ATOM 1383 O O . GLY A 1 191 ? 34.600 49.859 152.197 1.00 26.25 191 GLY A O 1
ATOM 1384 N N . ALA A 1 192 ? 35.902 48.763 153.672 1.00 25.60 192 ALA A N 1
ATOM 1385 C CA . ALA A 1 192 ? 36.556 47.947 152.656 1.00 27.54 192 ALA A CA 1
ATOM 1386 C C . ALA A 1 192 ? 35.688 46.802 152.134 1.00 28.57 192 ALA A C 1
ATOM 1387 O O . ALA A 1 192 ? 35.778 46.423 150.960 1.00 26.41 192 ALA A O 1
ATOM 1389 N N . SER A 1 193 ? 34.847 46.253 153.003 1.00 27.31 193 SER A N 1
ATOM 1390 C CA . SER A 1 193 ? 33.990 45.135 152.629 1.00 28.54 193 SER A CA 1
ATOM 1391 C C . SER A 1 193 ? 32.647 45.534 152.019 1.00 29.18 193 SER A C 1
ATOM 1392 O O . SER A 1 193 ? 32.032 44.751 151.287 1.00 27.87 193 SER A O 1
ATOM 1395 N N . MET A 1 194 ? 32.189 46.745 152.320 1.00 28.95 194 MET A N 1
ATOM 1396 C CA . MET A 1 194 ? 30.896 47.200 151.819 1.00 29.66 194 MET A CA 1
ATOM 1397 C C . MET A 1 194 ? 30.938 48.513 151.055 1.00 27.72 194 MET A C 1
ATOM 1398 O O . MET A 1 194 ? 29.956 48.894 150.431 1.00 27.37 194 MET A O 1
ATOM 1403 N N . GLY A 1 195 ? 32.072 49.199 151.112 1.00 27.73 195 GLY A N 1
ATOM 1404 C CA . GLY A 1 195 ? 32.216 50.476 150.438 1.00 27.31 195 GLY A CA 1
ATOM 1405 C C . GLY A 1 195 ? 31.811 50.539 148.974 1.00 28.84 195 GLY A C 1
ATOM 1406 O O . GLY A 1 195 ? 31.231 51.540 148.550 1.00 29.34 195 GLY A O 1
ATOM 1407 N N . PRO A 1 196 ? 32.100 49.508 148.169 1.00 29.39 196 PRO A N 1
ATOM 1408 C CA . PRO A 1 196 ? 31.708 49.572 146.752 1.00 31.62 196 PRO A CA 1
ATOM 1409 C C . PRO A 1 196 ? 30.209 49.700 146.520 1.00 32.82 196 PRO A C 1
ATOM 1410 O O . PRO A 1 196 ? 29.775 50.093 145.434 1.00 33.88 196 PRO A O 1
ATOM 1414 N N . LEU A 1 197 ? 29.413 49.385 147.541 1.00 33.02 197 LEU A N 1
ATOM 1415 C CA . LEU A 1 197 ? 27.961 49.461 147.409 1.00 30.86 197 LEU A CA 1
ATOM 1416 C C . LEU A 1 197 ? 27.355 50.849 147.655 1.00 31.96 197 LEU A C 1
ATOM 1417 O O . LEU A 1 197 ? 26.622 51.373 146.807 1.00 31.39 197 LEU A O 1
ATOM 1422 N N . THR A 1 198 ? 27.651 51.443 148.809 1.00 30.70 198 THR A N 1
ATOM 1423 C CA . THR A 1 198 ? 27.093 52.752 149.130 1.00 30.05 198 THR A CA 1
ATOM 1424 C C . THR A 1 198 ? 28.098 53.765 149.669 1.00 29.57 198 THR A C 1
ATOM 1425 O O . THR A 1 198 ? 27.705 54.857 150.077 1.00 30.44 198 THR A O 1
ATOM 1429 N N . GLY A 1 199 ? 29.380 53.414 149.684 1.00 26.08 199 GLY A N 1
ATOM 1430 C CA . GLY A 1 199 ? 30.369 54.342 150.209 1.00 26.49 199 GLY A CA 1
ATOM 1431 C C . GLY A 1 199 ? 30.375 54.324 151.732 1.00 27.80 199 GLY A C 1
ATOM 1432 O O . GLY A 1 199 ? 31.040 55.136 152.374 1.00 26.81 199 GLY A O 1
ATOM 1433 N N . THR A 1 200 ? 29.624 53.383 152.302 1.00 27.16 200 THR A N 1
ATOM 1434 C CA . THR A 1 200 ? 29.504 53.210 153.750 1.00 28.46 200 THR A CA 1
ATOM 1435 C C . THR A 1 200 ? 29.474 54.512 154.554 1.00 28.66 200 THR A C 1
ATOM 1436 O O . THR A 1 200 ? 30.384 54.792 155.346 1.00 29.84 200 THR A O 1
ATOM 1440 N N . ALA A 1 201 ? 28.419 55.299 154.361 1.00 27.55 201 ALA A N 1
ATOM 1441 C CA . ALA A 1 201 ? 28.263 56.569 155.075 1.00 28.65 201 ALA A CA 1
ATOM 1442 C C . ALA A 1 201 ? 28.145 56.353 156.585 1.00 28.36 201 ALA A C 1
ATOM 1443 O O . ALA A 1 201 ? 28.845 56.993 157.361 1.00 27.84 201 ALA A O 1
ATOM 1445 N N . MET A 1 202 ? 27.234 55.463 156.975 1.00 29.32 202 MET A N 1
ATOM 1446 C CA . MET A 1 202 ? 26.972 55.105 158.374 1.00 33.88 202 MET A CA 1
ATOM 1447 C C . MET A 1 202 ? 26.982 56.263 159.379 1.00 33.50 202 MET A C 1
ATOM 1448 O O . MET A 1 202 ? 27.143 56.048 160.579 1.00 35.29 202 MET A O 1
ATOM 1453 N N . ASN A 1 203 ? 26.758 57.479 158.898 1.00 32.18 203 ASN A N 1
ATOM 1454 C CA . ASN A 1 203 ? 26.815 58.658 159.754 1.00 30.94 203 ASN A CA 1
ATOM 1455 C C . ASN A 1 203 ? 26.104 59.798 159.011 1.00 33.04 203 ASN A C 1
ATOM 1456 O O . ASN A 1 203 ? 26.606 60.303 158.007 1.00 33.45 203 ASN A O 1
ATOM 1461 N N . PRO A 1 204 ? 24.918 60.209 159.493 1.00 34.65 204 PRO A N 1
ATOM 1462 C CA . PRO A 1 204 ? 24.149 61.290 158.856 1.00 35.35 204 PRO A CA 1
ATOM 1463 C C . PRO A 1 204 ? 24.900 62.616 158.671 1.00 35.07 204 PRO A C 1
ATOM 1464 O O . PRO A 1 204 ? 24.774 63.270 157.631 1.00 34.08 204 PRO A O 1
ATOM 1468 N N . ALA A 1 205 ? 25.669 63.020 159.677 1.00 33.61 205 ALA A N 1
ATOM 1469 C CA . ALA A 1 205 ? 26.420 64.270 159.591 1.00 33.86 205 ALA A CA 1
ATOM 1470 C C . ALA A 1 205 ? 27.551 64.178 158.564 1.00 35.25 205 ALA A C 1
ATOM 1471 O O . ALA A 1 205 ? 27.811 65.135 157.828 1.00 34.71 205 ALA A O 1
ATOM 1473 N N . ARG A 1 206 ? 28.215 63.026 158.519 1.00 33.35 206 ARG A N 1
ATOM 1474 C CA . ARG A 1 206 ? 29.317 62.814 157.584 1.00 32.86 206 ARG A CA 1
ATOM 1475 C C . ARG A 1 206 ? 28.857 62.926 156.130 1.00 31.95 206 ARG A C 1
ATOM 1476 O O . ARG A 1 206 ? 29.629 63.335 155.258 1.00 29.99 206 ARG A O 1
ATOM 1484 N N . ASP A 1 207 ? 27.601 62.575 155.869 1.00 31.10 207 ASP A N 1
ATOM 1485 C CA . ASP A 1 207 ? 27.085 62.640 154.503 1.00 31.47 207 ASP A CA 1
ATOM 1486 C C . ASP A 1 207 ? 26.319 63.924 154.161 1.00 32.55 207 ASP A C 1
ATOM 1487 O O . ASP A 1 207 ? 26.597 64.560 153.143 1.00 33.06 207 ASP A O 1
ATOM 1492 N N . PHE A 1 208 ? 25.367 64.308 155.008 1.00 32.41 208 PHE A N 1
ATOM 1493 C CA . PHE A 1 208 ? 24.548 65.488 154.739 1.00 33.57 208 PHE A CA 1
ATOM 1494 C C . PHE A 1 208 ? 25.300 66.818 154.710 1.00 32.92 208 PHE A C 1
ATOM 1495 O O . PHE A 1 208 ? 25.126 67.610 153.783 1.00 33.70 208 PHE A O 1
ATOM 1503 N N . GLY A 1 209 ? 26.121 67.072 155.722 1.00 32.65 209 GLY A N 1
ATOM 1504 C CA . GLY A 1 209 ? 26.880 68.311 155.759 1.00 33.13 209 GLY A CA 1
ATOM 1505 C C . GLY A 1 209 ? 27.660 68.540 154.471 1.00 33.31 209 GLY A C 1
ATOM 1506 O O . GLY A 1 209 ? 27.540 69.601 153.856 1.00 34.09 209 GLY A O 1
ATOM 1507 N N . PRO A 1 210 ? 28.479 67.566 154.040 1.00 31.77 210 PRO A N 1
ATOM 1508 C CA . PRO A 1 210 ? 29.259 67.719 152.803 1.00 30.93 210 PRO A CA 1
ATOM 1509 C C . PRO A 1 210 ? 28.392 67.831 151.544 1.00 31.06 210 PRO A C 1
ATOM 1510 O O . PRO A 1 210 ? 28.778 68.489 150.570 1.00 28.71 210 PRO A O 1
ATOM 1514 N N . LYS A 1 211 ? 27.229 67.183 151.557 1.00 31.11 211 LYS A N 1
ATOM 1515 C CA . LYS A 1 211 ? 26.314 67.262 150.416 1.00 33.13 211 LYS A CA 1
ATOM 1516 C C . LYS A 1 211 ? 25.787 68.688 150.287 1.00 32.69 211 LYS A C 1
ATOM 1517 O O . LYS A 1 211 ? 25.624 69.201 149.175 1.00 32.48 211 LYS A O 1
ATOM 1523 N N . VAL A 1 212 ? 25.516 69.328 151.423 1.00 33.14 212 VAL A N 1
ATOM 1524 C CA . VAL A 1 212 ? 25.021 70.702 151.395 1.00 33.82 212 VAL A CA 1
ATOM 1525 C C . VAL A 1 212 ? 26.122 71.598 150.847 1.00 34.44 212 VAL A C 1
ATOM 1526 O O . VAL A 1 212 ? 25.856 72.502 150.048 1.00 34.24 212 VAL A O 1
ATOM 1530 N N . PHE A 1 213 ? 27.362 71.346 151.263 1.00 33.32 213 PHE A N 1
ATOM 1531 C CA . PHE A 1 213 ? 28.461 72.157 150.758 1.00 32.76 213 PHE A CA 1
ATOM 1532 C C . PHE A 1 213 ? 28.599 72.004 149.245 1.00 31.80 213 PHE A C 1
ATOM 1533 O O . PHE A 1 213 ? 28.717 72.992 148.520 1.00 32.69 213 PHE A O 1
ATOM 1541 N N . ALA A 1 214 ? 28.599 70.759 148.780 1.00 30.76 214 ALA A N 1
ATOM 1542 C CA . ALA A 1 214 ? 28.737 70.460 147.357 1.00 32.34 214 ALA A CA 1
ATOM 1543 C C . ALA A 1 214 ? 27.616 71.114 146.547 1.00 32.21 214 ALA A C 1
ATOM 1544 O O . ALA A 1 214 ? 27.828 71.586 145.431 1.00 32.41 214 ALA A O 1
ATOM 1546 N N . TRP A 1 215 ? 26.419 71.112 147.118 1.00 34.18 215 TRP A N 1
ATOM 1547 C CA . TRP A 1 215 ? 25.245 71.719 146.496 1.00 34.40 215 TRP A CA 1
ATOM 1548 C C . TRP A 1 215 ? 25.529 73.213 146.298 1.00 34.02 215 TRP A C 1
ATOM 1549 O O . TRP A 1 215 ? 25.298 73.765 145.223 1.00 32.23 215 TRP A O 1
ATOM 1560 N N . LEU A 1 216 ? 26.054 73.852 147.340 1.00 33.88 216 LEU A N 1
ATOM 1561 C CA . LEU A 1 216 ? 26.394 75.277 147.302 1.00 35.14 216 LEU A CA 1
ATOM 1562 C C . LEU A 1 216 ? 27.601 75.587 146.414 1.00 35.24 216 LEU A C 1
ATOM 1563 O O . LEU A 1 216 ? 27.707 76.685 145.865 1.00 34.33 216 LEU A O 1
ATOM 1568 N N . ALA A 1 217 ? 28.517 74.628 146.285 1.00 34.10 217 ALA A N 1
ATOM 1569 C CA . ALA A 1 217 ? 29.731 74.854 145.510 1.00 33.29 217 ALA A CA 1
ATOM 1570 C C . ALA A 1 217 ? 29.635 74.653 144.008 1.00 32.39 217 ALA A C 1
ATOM 1571 O O . ALA A 1 217 ? 30.661 74.638 143.327 1.00 33.19 217 ALA A O 1
ATOM 1573 N N . GLY A 1 218 ? 28.424 74.486 143.485 1.00 31.79 218 GLY A N 1
ATOM 1574 C CA . GLY A 1 218 ? 28.282 74.325 142.048 1.00 29.00 218 GLY A CA 1
ATOM 1575 C C . GLY A 1 218 ? 27.756 72.999 141.523 1.00 31.01 218 GLY A C 1
ATOM 1576 O O . GLY A 1 218 ? 27.415 72.906 140.341 1.00 30.00 218 GLY A O 1
ATOM 1577 N N . TRP A 1 219 ? 27.680 71.971 142.365 1.00 30.41 219 TRP A N 1
ATOM 1578 C CA . TRP A 1 219 ? 27.183 70.680 141.891 1.00 32.92 219 TRP A CA 1
ATOM 1579 C C . TRP A 1 219 ? 25.659 70.662 141.784 1.00 34.19 219 TRP A C 1
ATOM 1580 O O . TRP A 1 219 ? 25.077 69.764 141.174 1.00 35.15 219 TRP A O 1
ATOM 1591 N N . GLY A 1 220 ? 25.019 71.667 142.369 1.00 34.23 220 GLY A N 1
ATOM 1592 C CA . GLY A 1 220 ? 23.573 71.764 142.301 1.00 35.04 220 GLY A CA 1
ATOM 1593 C C . GLY A 1 220 ? 22.758 70.614 142.868 1.00 36.18 220 GLY A C 1
ATOM 1594 O O . GLY A 1 220 ? 23.195 69.893 143.768 1.00 37.45 220 GLY A O 1
ATOM 1595 N N . ASN A 1 221 ? 21.562 70.443 142.313 1.00 35.10 221 ASN A N 1
ATOM 1596 C CA . ASN A 1 221 ? 20.618 69.423 142.763 1.00 34.60 221 ASN A CA 1
ATOM 1597 C C . ASN A 1 221 ? 21.119 67.972 142.775 1.00 33.87 221 ASN A C 1
ATOM 1598 O O . ASN A 1 221 ? 20.739 67.205 143.663 1.00 33.84 221 ASN A O 1
ATOM 1603 N N . VAL A 1 222 ? 21.956 67.585 141.811 1.00 32.97 222 VAL A N 1
ATOM 1604 C CA . VAL A 1 222 ? 22.457 66.206 141.789 1.00 34.70 222 VAL A CA 1
ATOM 1605 C C . VAL A 1 222 ? 23.269 65.849 143.037 1.00 33.97 222 VAL A C 1
ATOM 1606 O O . VAL A 1 222 ? 23.434 64.678 143.352 1.00 33.86 222 VAL A O 1
ATOM 1610 N N . ALA A 1 223 ? 23.775 66.852 143.744 1.00 33.86 223 ALA A N 1
ATOM 1611 C CA . ALA A 1 223 ? 24.536 66.592 144.965 1.00 34.71 223 ALA A CA 1
ATOM 1612 C C . ALA A 1 223 ? 23.634 65.856 145.959 1.00 35.75 223 ALA A C 1
ATOM 1613 O O . ALA A 1 223 ? 24.092 65.000 146.722 1.00 35.24 223 ALA A O 1
ATOM 1615 N N . PHE A 1 224 ? 22.343 66.188 145.929 1.00 37.13 224 PHE A N 1
ATOM 1616 C CA . PHE A 1 224 ? 21.357 65.579 146.822 1.00 37.20 224 PHE A CA 1
ATOM 1617 C C . PHE A 1 224 ? 20.702 64.321 146.271 1.00 36.96 224 PHE A C 1
ATOM 1618 O O . PHE A 1 224 ? 20.457 63.374 147.018 1.00 35.91 224 PHE A O 1
ATOM 1626 N N . THR A 1 225 ? 20.412 64.321 144.970 1.00 35.92 225 THR A N 1
ATOM 1627 C CA . THR A 1 225 ? 19.739 63.195 144.336 1.00 37.04 225 THR A CA 1
ATOM 1628 C C . THR A 1 225 ? 20.644 62.093 143.808 1.00 38.52 225 THR A C 1
ATOM 1629 O O . THR A 1 225 ? 20.218 60.945 143.692 1.00 39.17 225 THR A O 1
ATOM 1633 N N . GLY A 1 226 ? 21.881 62.436 143.473 1.00 40.01 226 GLY A N 1
ATOM 1634 C CA . GLY A 1 226 ? 22.779 61.439 142.924 1.00 41.43 226 GLY A CA 1
ATOM 1635 C C . GLY A 1 226 ? 22.338 61.131 141.502 1.00 43.74 226 GLY A C 1
ATOM 1636 O O . GLY A 1 226 ? 22.883 60.238 140.847 1.00 43.74 226 GLY A O 1
ATOM 1637 N N . GLY A 1 227 ? 21.344 61.882 141.027 1.00 44.77 227 GLY A N 1
ATOM 1638 C CA . GLY A 1 227 ? 20.829 61.686 139.681 1.00 45.72 227 GLY A CA 1
ATOM 1639 C C . GLY A 1 227 ? 19.834 60.541 139.611 1.00 47.66 227 GLY A C 1
ATOM 1640 O O . GLY A 1 227 ? 19.573 60.005 138.537 1.00 48.47 227 GLY A O 1
ATOM 1641 N N . ARG A 1 228 ? 19.270 60.175 140.759 1.00 48.74 228 ARG A N 1
ATOM 1642 C CA . ARG A 1 228 ? 18.315 59.072 140.842 1.00 51.36 228 ARG A CA 1
ATOM 1643 C C . ARG A 1 228 ? 16.875 59.565 141.012 1.00 52.79 228 ARG A C 1
ATOM 1644 O O . ARG A 1 228 ? 16.644 60.685 141.471 1.00 52.34 228 ARG A O 1
ATOM 1652 N N . ASP A 1 229 ? 15.912 58.718 140.650 1.00 54.50 229 ASP A N 1
ATOM 1653 C CA . ASP A 1 229 ? 14.496 59.065 140.762 1.00 56.66 229 ASP A CA 1
ATOM 1654 C C . ASP A 1 229 ? 14.160 59.493 142.180 1.00 56.08 229 ASP A C 1
ATOM 1655 O O . ASP A 1 229 ? 13.536 60.532 142.390 1.00 57.87 229 ASP A O 1
ATOM 1660 N N . ILE A 1 230 ? 14.567 58.685 143.153 1.00 53.79 230 ILE A N 1
ATOM 1661 C CA . ILE A 1 230 ? 14.326 59.004 144.555 1.00 52.18 230 ILE A CA 1
ATOM 1662 C C . ILE A 1 230 ? 15.609 59.660 145.059 1.00 50.47 230 ILE A C 1
ATOM 1663 O O . ILE A 1 230 ? 16.686 59.081 144.946 1.00 51.24 230 ILE A O 1
ATOM 1668 N N . PRO A 1 231 ? 15.514 60.882 145.609 1.00 48.04 231 PRO A N 1
ATOM 1669 C CA . PRO A 1 231 ? 16.697 61.591 146.117 1.00 45.21 231 PRO A CA 1
ATOM 1670 C C . PRO A 1 231 ? 17.528 60.722 147.053 1.00 43.07 231 PRO A C 1
ATOM 1671 O O . PRO A 1 231 ? 17.104 60.403 148.164 1.00 43.21 231 PRO A O 1
ATOM 1675 N N . TYR A 1 232 ? 18.722 60.356 146.603 1.00 40.17 232 TYR A N 1
ATOM 1676 C CA . TYR A 1 232 ? 19.594 59.483 147.378 1.00 39.14 232 TYR A CA 1
ATOM 1677 C C . TYR A 1 232 ? 19.957 59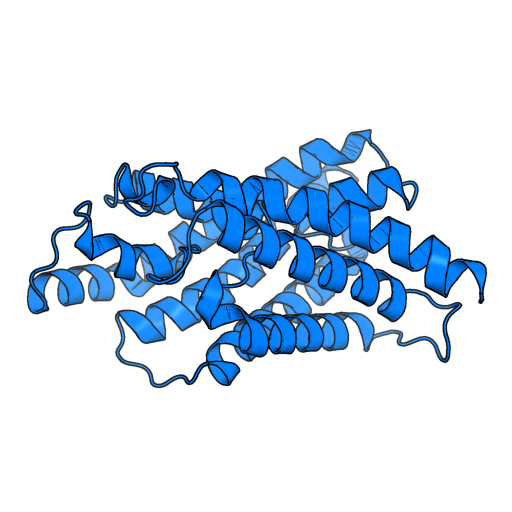.918 148.798 1.00 38.42 232 TYR A C 1
ATOM 1678 O O . TYR A 1 232 ? 20.092 59.076 149.685 1.00 38.53 232 TYR A O 1
ATOM 1687 N N . PHE A 1 233 ? 20.117 61.219 149.013 1.00 36.70 233 PHE A N 1
ATOM 1688 C CA . PHE A 1 233 ? 20.507 61.730 150.322 1.00 36.61 233 PHE A CA 1
ATOM 1689 C C . PHE A 1 233 ? 19.688 61.160 151.486 1.00 37.85 233 PHE A C 1
ATOM 1690 O O . PHE A 1 233 ? 20.167 61.108 152.622 1.00 35.98 233 PHE A O 1
ATOM 1698 N N . LEU A 1 234 ? 18.464 60.716 151.208 1.00 39.00 234 LEU A N 1
ATOM 1699 C CA . LEU A 1 234 ? 17.618 60.158 152.260 1.00 39.30 234 LEU A CA 1
ATOM 1700 C C . LEU A 1 234 ? 18.184 58.856 152.841 1.00 39.16 234 LEU A C 1
ATOM 1701 O O . LEU A 1 234 ? 18.024 58.577 154.033 1.00 38.99 234 LEU A O 1
ATOM 1706 N N . VAL A 1 235 ? 18.855 58.063 152.010 1.00 37.82 235 VAL A N 1
ATOM 1707 C CA . VAL A 1 235 ? 19.434 56.810 152.485 1.00 37.55 235 VAL A CA 1
ATOM 1708 C C . VAL A 1 235 ? 20.509 57.043 153.553 1.00 38.17 235 VAL A C 1
ATOM 1709 O O . VAL A 1 235 ? 20.414 56.504 154.657 1.00 39.57 235 VAL A O 1
ATOM 1713 N N . PRO A 1 236 ? 21.545 57.851 153.243 1.00 37.77 236 PRO A N 1
ATOM 1714 C CA . PRO A 1 236 ? 22.619 58.127 154.207 1.00 37.17 236 PRO A CA 1
ATOM 1715 C C . PRO A 1 236 ? 22.108 58.878 155.432 1.00 38.20 236 PRO A C 1
ATOM 1716 O O . PRO A 1 236 ? 22.768 58.923 156.470 1.00 37.82 236 PRO A O 1
ATOM 1720 N N . LEU A 1 237 ? 20.926 59.467 155.300 1.00 39.31 237 LEU A N 1
ATOM 1721 C CA . LEU A 1 237 ? 20.320 60.232 156.381 1.00 40.41 237 LEU A CA 1
ATOM 1722 C C . LEU A 1 237 ? 19.545 59.357 157.368 1.00 40.66 237 LEU A C 1
ATOM 1723 O O . LEU A 1 237 ? 19.741 59.461 158.577 1.00 42.46 237 LEU A O 1
ATOM 1728 N N . PHE A 1 238 ? 18.687 58.478 156.862 1.00 41.04 238 PHE A N 1
ATOM 1729 C CA . PHE A 1 238 ? 17.885 57.629 157.742 1.00 42.34 238 PHE A CA 1
ATOM 1730 C C . PHE A 1 238 ? 18.366 56.192 157.945 1.00 41.42 238 PHE A C 1
ATOM 1731 O O . PHE A 1 238 ? 18.193 55.630 159.031 1.00 40.99 238 PHE A O 1
ATOM 1739 N N . GLY A 1 239 ? 18.961 55.599 156.914 1.00 40.16 239 GLY A N 1
ATOM 1740 C CA . GLY A 1 239 ? 19.452 54.237 157.037 1.00 37.37 239 GLY A CA 1
ATOM 1741 C C . GLY A 1 239 ? 20.348 54.044 158.251 1.00 38.55 239 GLY A C 1
ATOM 1742 O O . GLY A 1 239 ? 20.201 53.057 158.981 1.00 39.00 239 GLY A O 1
ATOM 1743 N N . PRO A 1 240 ? 21.297 54.965 158.496 1.00 37.33 240 PRO A N 1
ATOM 1744 C CA . PRO A 1 240 ? 22.190 54.832 159.652 1.00 37.63 240 PRO A CA 1
ATOM 1745 C C . PRO A 1 240 ? 21.479 54.962 161.005 1.00 38.29 240 PRO A C 1
ATOM 1746 O O . PRO A 1 240 ? 21.814 54.249 161.955 1.00 38.14 240 PRO A O 1
ATOM 1750 N N . ILE A 1 241 ? 20.513 55.871 161.098 1.00 38.33 241 ILE A N 1
ATOM 1751 C CA . ILE A 1 241 ? 19.792 56.070 162.360 1.00 39.97 241 ILE A CA 1
ATOM 1752 C C . ILE A 1 241 ? 19.058 54.790 162.749 1.00 40.04 241 ILE A C 1
ATOM 1753 O O . ILE A 1 241 ? 19.151 54.329 163.886 1.00 40.60 241 ILE A O 1
ATOM 1758 N N . VAL A 1 242 ? 18.340 54.209 161.798 1.00 39.80 242 VAL A N 1
ATOM 1759 C CA . VAL A 1 242 ? 17.628 52.970 162.057 1.00 40.24 242 VAL A CA 1
ATOM 1760 C C . VAL A 1 242 ? 18.619 51.868 162.428 1.00 41.19 242 VAL A C 1
ATOM 1761 O O . VAL A 1 242 ? 18.402 51.107 163.377 1.00 42.14 242 VAL A O 1
ATOM 1765 N N . GLY A 1 243 ? 19.709 51.791 161.670 1.00 40.52 243 GLY A N 1
ATOM 1766 C CA . GLY A 1 243 ? 20.717 50.778 161.921 1.00 39.38 243 GLY A CA 1
ATOM 1767 C C . GLY A 1 243 ? 21.349 50.872 163.296 1.00 38.78 243 GLY A C 1
ATOM 1768 O O . GLY A 1 243 ? 21.470 49.868 163.985 1.00 38.86 243 GLY A O 1
ATOM 1769 N N . ALA A 1 244 ? 21.758 52.074 163.692 1.00 38.84 244 ALA A N 1
ATOM 1770 C CA . ALA A 1 244 ? 22.383 52.277 164.998 1.00 39.99 244 ALA A CA 1
ATOM 1771 C C . ALA A 1 244 ? 21.475 51.798 166.132 1.00 40.30 244 ALA A C 1
ATOM 1772 O O . ALA A 1 244 ? 21.948 51.197 167.095 1.00 39.26 244 ALA A O 1
ATOM 1774 N N . ILE A 1 245 ? 20.176 52.070 166.011 1.00 40.36 245 ILE A N 1
ATOM 1775 C CA . ILE A 1 245 ? 19.200 51.661 167.021 1.00 42.13 245 ILE A CA 1
ATOM 1776 C C . ILE A 1 245 ? 19.101 50.135 167.098 1.00 42.00 245 ILE A C 1
ATOM 1777 O O . ILE A 1 245 ? 19.088 49.555 168.184 1.00 42.37 245 ILE A O 1
ATOM 1782 N N . VAL A 1 246 ? 19.035 49.489 165.940 1.00 41.42 246 VAL A N 1
ATOM 1783 C CA . VAL A 1 246 ? 18.961 48.038 165.893 1.00 40.53 246 VAL A CA 1
ATOM 1784 C C . VAL A 1 246 ? 20.229 47.443 166.497 1.00 42.00 246 VAL A C 1
ATOM 1785 O O . VAL A 1 246 ? 20.177 46.468 167.252 1.00 41.15 246 VAL A O 1
ATOM 1789 N N . GLY A 1 247 ? 21.369 48.038 166.160 1.00 41.39 247 GLY A N 1
ATOM 1790 C CA . GLY A 1 247 ? 22.636 47.547 166.670 1.00 42.68 247 GLY A CA 1
ATOM 1791 C C . GLY A 1 247 ? 22.766 47.656 168.180 1.00 42.81 247 GLY A C 1
ATOM 1792 O O . GLY A 1 247 ? 23.245 46.728 168.831 1.00 41.21 247 GLY A O 1
ATOM 1793 N N . ALA A 1 248 ? 22.356 48.791 168.738 1.00 42.79 248 ALA A N 1
ATOM 1794 C CA . ALA A 1 248 ? 22.433 48.997 170.180 1.00 45.35 248 ALA A CA 1
ATOM 1795 C C . ALA A 1 248 ? 21.548 47.964 170.883 1.00 45.77 248 ALA A C 1
ATOM 1796 O O . ALA A 1 248 ? 21.990 47.269 171.801 1.00 45.18 248 ALA A O 1
ATOM 1798 N N . PHE A 1 249 ? 20.301 47.865 170.432 1.00 47.74 249 PHE A N 1
ATOM 1799 C CA . PHE A 1 249 ? 19.342 46.919 170.991 1.00 49.67 249 PHE A CA 1
ATOM 1800 C C . PHE A 1 249 ? 19.919 45.508 170.969 1.00 49.91 24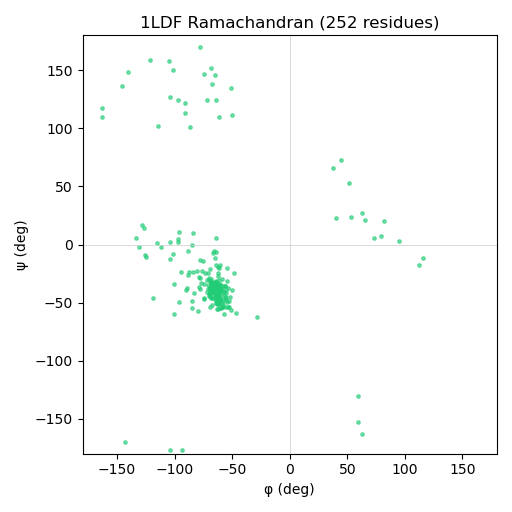9 PHE A C 1
ATOM 1801 O O . PHE A 1 249 ? 19.968 44.828 171.999 1.00 49.57 249 PHE A O 1
ATOM 1809 N N . ALA A 1 250 ? 20.366 45.081 169.788 1.00 49.21 250 ALA A N 1
ATOM 1810 C CA . ALA A 1 250 ? 20.929 43.744 169.606 1.00 48.75 250 ALA A CA 1
ATOM 1811 C C . ALA A 1 250 ? 22.091 43.436 170.538 1.00 48.05 250 ALA A C 1
ATOM 1812 O O . ALA A 1 250 ? 22.206 42.318 171.033 1.00 49.13 250 ALA A O 1
ATOM 1814 N N . TYR A 1 251 ? 22.955 44.414 170.779 1.00 47.49 251 TYR A N 1
ATOM 1815 C CA . TYR A 1 251 ? 24.092 44.184 171.660 1.00 48.80 251 TYR A CA 1
ATOM 1816 C C . TYR A 1 251 ? 23.655 43.883 173.095 1.00 50.57 251 TYR A C 1
ATOM 1817 O O . TYR A 1 251 ? 24.096 42.905 173.696 1.00 50.33 251 TYR A O 1
ATOM 1826 N N . ARG A 1 252 ? 22.793 44.733 173.642 1.00 52.23 252 ARG A N 1
ATOM 1827 C CA . ARG A 1 252 ? 22.322 44.556 175.008 1.00 54.27 252 ARG A CA 1
ATOM 1828 C C . ARG A 1 252 ? 21.518 43.276 175.203 1.00 54.21 252 ARG A C 1
ATOM 1829 O O . ARG A 1 252 ? 21.589 42.649 176.257 1.00 53.86 252 ARG A O 1
ATOM 1837 N N . LYS A 1 253 ? 20.766 42.884 174.182 1.00 54.53 253 LYS A N 1
ATOM 1838 C CA . LYS A 1 253 ? 19.945 41.683 174.263 1.00 55.62 253 LYS A CA 1
ATOM 1839 C C . LYS A 1 253 ? 20.681 40.377 173.976 1.00 55.90 253 LYS A C 1
ATOM 1840 O O . LYS A 1 253 ? 20.464 39.378 174.659 1.00 55.07 253 LYS A O 1
ATOM 1846 N N . LEU A 1 254 ? 21.549 40.379 172.971 1.00 56.25 254 LEU A N 1
ATOM 1847 C CA . LEU A 1 254 ? 22.266 39.163 172.598 1.00 55.54 254 LEU A CA 1
ATOM 1848 C C . LEU A 1 254 ? 23.649 38.991 173.225 1.00 55.10 254 LEU A C 1
ATOM 1849 O O . LEU A 1 254 ? 24.137 37.867 173.345 1.00 55.79 254 LEU A O 1
ATOM 1854 N N . ILE A 1 255 ? 24.282 40.091 173.622 1.00 55.51 255 ILE A N 1
ATOM 1855 C CA . ILE A 1 255 ? 25.615 40.014 174.214 1.00 56.14 255 ILE A CA 1
ATOM 1856 C C . ILE A 1 255 ? 25.682 40.547 175.645 1.00 57.99 255 ILE A C 1
ATOM 1857 O O . ILE A 1 255 ? 26.280 39.920 176.521 1.00 57.99 255 ILE A O 1
ATOM 1862 N N . GLY A 1 256 ? 25.0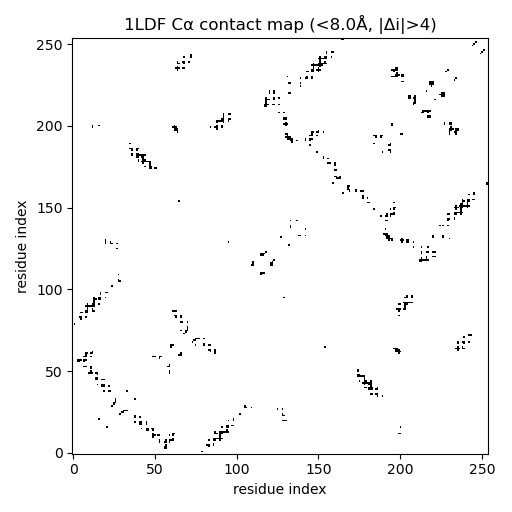74 41.703 175.880 1.00 59.54 256 GLY A N 1
ATOM 1863 C CA . GLY A 1 256 ? 25.097 42.283 177.211 1.00 62.60 256 GLY A CA 1
ATOM 1864 C C . GLY A 1 256 ? 24.392 41.433 178.249 1.00 64.70 256 GLY A C 1
ATOM 1865 O O . GLY A 1 256 ? 24.934 41.177 179.324 1.00 64.51 256 GLY A O 1
ATOM 1866 N N . ARG A 1 257 ? 23.183 40.990 177.920 1.00 67.78 257 ARG A N 1
ATOM 1867 C CA . ARG A 1 257 ? 22.373 40.168 178.812 1.00 71.28 257 ARG A CA 1
ATOM 1868 C C . ARG A 1 257 ? 23.007 38.803 179.103 1.00 72.06 257 ARG A C 1
ATOM 1869 O O . ARG A 1 257 ? 22.398 37.955 179.759 1.00 73.39 257 ARG A O 1
ATOM 1877 N N . HIS A 1 258 ? 24.229 38.594 178.618 1.00 71.74 258 HIS A N 1
ATOM 1878 C CA . HIS A 1 258 ? 24.932 37.330 178.829 1.00 71.08 258 HIS A CA 1
ATOM 1879 C C . HIS A 1 258 ? 26.336 37.541 179.388 1.00 71.38 258 HIS A C 1
ATOM 1880 O O . HIS A 1 258 ? 27.173 36.641 179.348 1.00 71.77 258 HIS A O 1
ATOM 1887 N N . LEU A 1 259 ? 26.584 38.738 179.908 1.00 71.54 259 LEU A N 1
ATOM 1888 C CA . LEU A 1 259 ? 27.876 39.083 180.487 1.00 71.25 259 LEU A CA 1
ATOM 1889 C C . LEU A 1 259 ? 27.741 39.220 181.999 1.00 71.54 259 LEU A C 1
ATOM 1890 O O . LEU A 1 259 ? 28.642 38.737 182.722 1.00 71.15 259 LEU A O 1
#

Secondary structure (DSSP, 8-state):
-HHHHHHHHHHHHHHHHHHHHHHHHHHHHS-----HHHHHHHHHHHHHHHHHHHHHHH----SHHHHHHHHHHS---TTTHHHHHHHHHHHHHHHHHHHHHHHHHHHHHHHHHTT--TTSGGGHHHHTTTS----TT--HHHHHHHHHHHHHHHHHHHHHHH-TTSSS--GGGHHHHHHHHHHHHHHHHHHHH-----HHHHHHHHHHHIIIIITTHHHHTT-SS-TTHHHHHHHHHHHHHHHHHHHHHTGGG-

CATH classification: 1.20.1080.10

Organism: Escherichia coli (strain K12) (NCBI:txid83333)

Solvent-accessible surface area: 11508 Å² total; per-residue (Å²): 135,69,157,22,30,24,93,8,0,69,95,0,0,10,50,5,0,69,75,0,0,13,12,23,0,13,68,47,13,49,67,36,112,60,36,83,116,73,29,9,26,54,33,0,65,4,13,0,94,0,19,101,103,1,45,84,83,7,50,13,16,4,8,4,0,10,0,29,1,35,104,81,56,44,128,35,51,136,180,42,14,123,40,0,40,92,13,0,39,38,2,0,59,61,8,0,34,94,2,25,45,116,55,102,98,69,0,87,87,55,14,143,94,98,165,38,108,43,30,29,98,120,0,22,91,2,0,21,0,0,4,5,32,16,38,113,168,24,88,46,112,93,0,46,46,15,0,57,87,3,0,19,83,6,1,10,76,29,18,20,32,72,40,102,55,34,57,128,77,48,47,115,94,12,16,60,52,10,0,71,22,18,0,78,9,7,30,75,76,11,78,60,0,35,13,2,13,11,6,0,23,2,65,0,0,0,34,22,0,114,110,22,40,0,26,100,18,0,32,23,12,41,75,152,87,45,3,47,53,0,0,41,100,0,0,38,60,0,0,53,74,3,1,107,34,13,91,117,122,79,26,181,143,114

Foldseek 3Di:
DLVQLLLLLLQLLLQLLLQLLLVLCCVPQVVDDDDQLRSLLSSLQSNLVSCVSRCVPNVHQLFLLSLLQCVVQVVRDPVSNVSSVVSSLNSLLVSLVVSCVVCVVSVVVVCVVVVNQQQDLVCLSVLVSQAKDFAPPDDQVRLLQLLLQLLLVLLQVLCQQCPPVHPHHPPSCSSVVSSVSSSVSSSVCCNGINNLLGLSSHVSSLVNSCVVRNNPCSQQSPDPPGNSVSSNVSNNNNNNNNSVCNCVVPVVVD

Sequence (254 aa):
TLKGQCIAEFLGTGLLIFFGVGCVAALKVAGASFGQWEISVIFGLGVAMAIYLTAGVSGAHLNPAVTIALWLFACFDKRKVIPFIVSQVAGAFCAAALVYGLYYNLFFDFEQTHHIVRGSVESVDLAGTFSTYPNPHINFVQAFAVEMVITAILMGLILALTDDGNGVPRGPLAPLLIGLLIAVIGASMGPLTGTAMNPARDFGPKVFAWLAGWGNVAFTGGRDIPYFLVPLFGPIVGAIVGAFAYRKLIGRHL

Radius of gyration: 17.67 Å; Cα contacts (8 Å, |Δi|>4): 442; chains: 1; bounding box: 33×38×52 Å